Protein AF-K1SN34-F1 (afdb_monomer_lite)

Structure (mmCIF, N/CA/C/O backbone):
data_AF-K1SN34-F1
#
_entry.id   AF-K1SN34-F1
#
loop_
_atom_site.group_PDB
_atom_site.id
_atom_site.type_symbol
_atom_site.label_atom_id
_atom_site.label_alt_id
_atom_site.label_comp_id
_atom_site.label_asym_id
_atom_site.label_entity_id
_atom_site.label_seq_id
_atom_site.pdbx_PDB_ins_code
_atom_site.Cartn_x
_atom_site.Cartn_y
_atom_site.Cartn_z
_atom_site.occupancy
_atom_site.B_iso_or_equiv
_atom_site.auth_seq_id
_atom_site.auth_comp_id
_atom_site.auth_asym_id
_atom_site.auth_atom_id
_atom_site.pdbx_PDB_model_num
ATOM 1 N N . MET A 1 1 ? 35.134 -14.744 -65.467 1.00 59.50 1 MET A N 1
ATOM 2 C CA . MET A 1 1 ? 35.289 -13.288 -65.205 1.00 59.50 1 MET A CA 1
ATOM 3 C C . MET A 1 1 ? 34.268 -12.725 -64.201 1.00 59.50 1 MET A C 1
ATOM 5 O O . MET A 1 1 ? 34.621 -11.815 -63.460 1.00 59.50 1 MET A O 1
ATOM 9 N N . HIS A 1 2 ? 33.045 -13.270 -64.114 1.00 65.62 2 HIS A N 1
ATOM 10 C CA . HIS A 1 2 ? 31.975 -12.744 -63.246 1.00 65.62 2 HIS A CA 1
ATOM 11 C C . HIS A 1 2 ? 32.201 -12.947 -61.732 1.00 65.62 2 HIS A C 1
ATOM 13 O O . HIS A 1 2 ? 32.037 -12.000 -60.976 1.00 65.62 2 HIS A O 1
ATOM 19 N N . ILE A 1 3 ? 32.714 -14.102 -61.290 1.00 71.81 3 ILE A N 1
ATOM 20 C CA . ILE A 1 3 ? 32.946 -14.420 -59.860 1.00 71.81 3 ILE A CA 1
ATOM 21 C C . ILE A 1 3 ? 33.877 -13.434 -59.136 1.00 71.81 3 ILE A C 1
ATOM 23 O O . ILE A 1 3 ? 33.571 -12.981 -58.038 1.00 71.81 3 ILE A O 1
ATOM 27 N N . ARG A 1 4 ? 34.991 -13.024 -59.760 1.00 75.06 4 ARG A N 1
ATOM 28 C CA . ARG A 1 4 ? 35.919 -12.053 -59.149 1.00 75.06 4 ARG A CA 1
ATOM 29 C C . ARG A 1 4 ? 35.312 -10.649 -59.034 1.00 75.06 4 ARG A C 1
ATOM 31 O O . ARG A 1 4 ? 35.674 -9.912 -58.123 1.00 75.06 4 ARG A O 1
ATOM 38 N N . ARG A 1 5 ? 34.402 -10.273 -59.943 1.00 75.06 5 ARG A N 1
ATOM 39 C CA . ARG A 1 5 ? 33.663 -9.000 -59.870 1.00 75.06 5 ARG A CA 1
ATOM 40 C C . ARG A 1 5 ? 32.585 -9.053 -58.784 1.00 75.06 5 ARG A C 1
ATOM 42 O O . ARG A 1 5 ? 32.478 -8.101 -58.020 1.00 75.06 5 ARG A O 1
ATOM 49 N N . SER A 1 6 ? 31.880 -10.175 -58.647 1.00 79.31 6 SER A N 1
ATOM 50 C CA . SER A 1 6 ? 30.880 -10.386 -57.592 1.00 79.31 6 SER A CA 1
ATOM 51 C C . SER A 1 6 ? 31.489 -10.386 -56.186 1.00 79.31 6 SER A C 1
ATOM 53 O O . SER A 1 6 ? 30.933 -9.764 -55.289 1.00 79.31 6 SER A O 1
ATOM 55 N N . ILE A 1 7 ? 32.663 -11.000 -55.995 1.00 86.00 7 ILE A N 1
ATOM 56 C CA . ILE A 1 7 ? 33.378 -10.976 -54.705 1.00 86.00 7 ILE A CA 1
ATOM 57 C C . ILE A 1 7 ? 33.814 -9.550 -54.346 1.00 86.00 7 ILE A C 1
ATOM 59 O O . ILE A 1 7 ? 33.607 -9.110 -53.221 1.00 86.00 7 ILE A O 1
ATOM 63 N N . LYS A 1 8 ? 34.366 -8.793 -55.305 1.00 85.12 8 LYS A N 1
ATOM 64 C CA . LYS A 1 8 ? 34.734 -7.385 -55.079 1.00 85.12 8 LYS A CA 1
ATOM 65 C C . LYS A 1 8 ? 33.524 -6.526 -54.712 1.00 85.12 8 LYS A C 1
ATOM 67 O O . LYS A 1 8 ? 33.640 -5.702 -53.815 1.00 85.12 8 LYS A O 1
ATOM 72 N N . LEU A 1 9 ? 32.378 -6.743 -55.362 1.00 85.75 9 LEU A N 1
ATOM 73 C CA . LEU A 1 9 ? 31.129 -6.051 -55.040 1.00 85.75 9 LEU A CA 1
ATOM 74 C C . LEU A 1 9 ? 30.642 -6.394 -53.623 1.00 85.75 9 LEU A C 1
A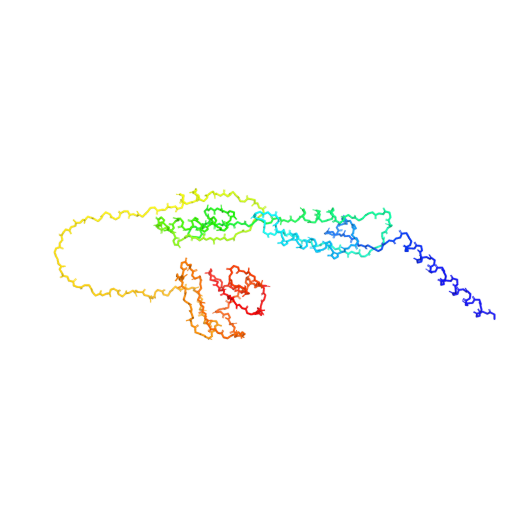TOM 76 O O . LEU A 1 9 ? 30.311 -5.491 -52.864 1.00 85.75 9 LEU A O 1
ATOM 80 N N . ALA A 1 10 ? 30.671 -7.673 -53.238 1.00 88.25 10 ALA A N 1
ATOM 81 C CA . ALA A 1 10 ? 30.294 -8.111 -51.894 1.00 88.25 10 ALA A CA 1
ATOM 82 C C . ALA A 1 10 ? 31.203 -7.513 -50.804 1.00 88.25 10 ALA A C 1
ATOM 84 O O . ALA A 1 10 ? 30.711 -7.054 -49.778 1.00 88.25 10 ALA A O 1
ATOM 85 N N . VAL A 1 11 ? 32.517 -7.448 -51.045 1.00 89.69 11 VAL A N 1
ATOM 86 C CA . VAL A 1 11 ? 33.476 -6.808 -50.126 1.00 89.69 11 VAL A CA 1
ATOM 87 C C . VAL A 1 11 ? 33.210 -5.305 -49.997 1.00 89.69 11 VAL A C 1
ATOM 89 O O . VAL A 1 11 ? 33.276 -4.770 -48.895 1.00 89.69 11 VAL A O 1
ATOM 92 N N . LEU A 1 12 ? 32.864 -4.623 -51.091 1.00 90.25 12 LEU A N 1
ATOM 93 C CA . LEU A 1 12 ? 32.541 -3.190 -51.084 1.00 90.25 12 LEU A CA 1
ATOM 94 C C . LEU A 1 12 ? 31.240 -2.895 -50.318 1.00 90.25 12 LEU A C 1
ATOM 96 O O . LEU A 1 12 ? 31.167 -1.923 -49.566 1.00 90.25 12 LEU A O 1
ATOM 100 N N . ILE A 1 13 ? 30.236 -3.766 -50.455 1.00 92.00 13 ILE A N 1
ATOM 101 C CA . ILE A 1 13 ? 28.989 -3.707 -49.676 1.00 92.00 13 ILE A CA 1
ATOM 102 C C . ILE A 1 13 ? 29.276 -3.953 -48.189 1.00 92.00 13 ILE A C 1
ATOM 104 O O . ILE A 1 13 ? 28.788 -3.226 -47.330 1.00 92.00 13 ILE A O 1
ATOM 108 N N . LEU A 1 14 ? 30.122 -4.930 -47.861 1.00 92.88 14 LEU A N 1
ATOM 109 C CA . LEU A 1 14 ? 30.467 -5.221 -46.471 1.00 92.88 14 LEU A CA 1
ATOM 110 C C . LEU A 1 14 ? 31.253 -4.071 -45.822 1.00 92.88 14 LEU A C 1
ATOM 112 O O . LEU A 1 14 ? 30.935 -3.659 -44.709 1.00 92.88 14 LEU A O 1
ATOM 116 N N . LEU A 1 15 ? 32.226 -3.497 -46.536 1.00 92.12 15 LEU A N 1
ATOM 117 C CA . LEU A 1 15 ? 32.996 -2.342 -46.069 1.00 92.12 15 LEU A CA 1
ATOM 118 C C . LEU A 1 15 ? 32.094 -1.122 -45.832 1.00 92.12 15 LEU A C 1
ATOM 120 O O . LEU A 1 15 ? 32.232 -0.439 -44.820 1.00 92.12 15 LEU A O 1
ATOM 124 N N . SER A 1 16 ? 31.148 -0.864 -46.738 1.00 90.81 16 SER A N 1
ATOM 125 C CA . SER A 1 16 ? 30.208 0.253 -46.593 1.00 90.81 16 SER A CA 1
ATOM 126 C C . SER A 1 16 ? 29.262 0.067 -45.405 1.00 90.81 16 SER A C 1
ATOM 128 O O . SER A 1 16 ? 29.080 1.014 -44.645 1.00 90.81 16 SER A O 1
ATOM 130 N N . VAL A 1 17 ? 28.746 -1.141 -45.154 1.00 93.75 17 VAL A N 1
ATOM 131 C CA . VAL A 1 17 ? 27.941 -1.433 -43.949 1.00 93.75 17 VAL A CA 1
ATOM 132 C C . VAL A 1 17 ? 28.744 -1.207 -42.665 1.00 93.75 17 VAL A C 1
ATOM 134 O O . VAL A 1 17 ? 28.225 -0.617 -41.719 1.00 93.75 17 VAL A O 1
ATOM 137 N N . VAL A 1 18 ? 30.018 -1.612 -42.631 1.00 94.12 18 VAL A N 1
ATOM 138 C CA . VAL A 1 18 ? 30.897 -1.389 -41.467 1.00 94.12 18 VAL A CA 1
ATOM 139 C C . VAL A 1 18 ? 31.147 0.100 -41.233 1.00 94.12 18 VAL A C 1
ATOM 141 O O . VAL A 1 18 ? 31.033 0.560 -40.099 1.00 94.12 18 VAL A O 1
ATOM 144 N N . ILE A 1 19 ? 31.437 0.871 -42.285 1.00 93.31 19 ILE A N 1
ATOM 145 C CA . ILE A 1 19 ? 31.661 2.322 -42.182 1.00 93.31 19 ILE A CA 1
ATOM 146 C C . ILE A 1 19 ? 30.392 3.034 -41.699 1.00 93.31 19 ILE A C 1
ATOM 148 O O . ILE A 1 19 ? 30.466 3.893 -40.820 1.00 93.31 19 ILE A O 1
ATOM 152 N N . ILE A 1 20 ? 29.223 2.653 -42.222 1.00 90.12 20 ILE A N 1
ATOM 153 C CA . ILE A 1 20 ? 27.928 3.191 -41.783 1.00 90.12 20 ILE A CA 1
ATOM 154 C C . ILE A 1 20 ? 27.677 2.835 -40.313 1.00 90.12 20 ILE A C 1
ATOM 156 O O . ILE A 1 20 ? 27.313 3.708 -39.530 1.00 90.12 20 ILE A O 1
ATOM 160 N N . GLY A 1 21 ? 27.936 1.589 -39.907 1.00 86.88 21 GLY A N 1
ATOM 161 C CA . GLY A 1 21 ? 27.832 1.160 -38.512 1.00 86.88 21 GLY A CA 1
ATOM 162 C C . GLY A 1 21 ? 28.753 1.954 -37.580 1.00 86.88 21 GLY A C 1
ATOM 163 O O . GLY A 1 21 ? 28.305 2.433 -36.539 1.00 86.88 21 GLY A O 1
ATOM 164 N N . MET A 1 22 ? 30.012 2.170 -37.975 1.00 88.88 22 MET A N 1
ATOM 165 C CA . MET A 1 22 ? 30.961 2.999 -37.222 1.00 88.88 22 MET A CA 1
ATOM 166 C C . MET A 1 22 ? 30.493 4.451 -37.116 1.00 88.88 22 MET A C 1
ATOM 168 O O . MET A 1 22 ? 30.552 5.019 -36.030 1.00 88.88 22 MET A O 1
ATOM 172 N N . MET A 1 23 ? 29.979 5.036 -38.200 1.00 89.19 23 MET A N 1
ATOM 173 C CA . MET A 1 23 ? 29.409 6.388 -38.184 1.00 89.19 23 MET A CA 1
ATOM 174 C C . MET A 1 23 ? 28.202 6.492 -37.243 1.00 89.19 23 MET A C 1
ATOM 176 O O . MET A 1 23 ? 28.094 7.457 -36.487 1.00 89.19 23 MET A O 1
ATOM 180 N N . ILE A 1 24 ? 27.321 5.488 -37.230 1.00 86.31 24 ILE A N 1
ATOM 181 C CA . ILE A 1 24 ? 26.167 5.456 -36.324 1.00 86.31 24 ILE A CA 1
ATOM 182 C C . ILE A 1 24 ? 26.630 5.392 -34.863 1.00 86.31 24 ILE A C 1
ATOM 184 O O . ILE A 1 24 ? 26.182 6.197 -34.056 1.00 86.31 24 ILE A O 1
ATOM 188 N N . VAL A 1 25 ? 27.568 4.508 -34.515 1.00 85.50 25 VAL A N 1
ATOM 189 C CA . VAL A 1 25 ? 28.111 4.405 -33.142 1.00 85.50 25 VAL A CA 1
ATOM 190 C C . VAL A 1 25 ? 28.933 5.643 -32.751 1.00 85.50 25 VAL A C 1
ATOM 192 O O . VAL A 1 25 ? 29.024 6.008 -31.572 1.00 85.50 25 VAL A O 1
ATOM 195 N N . TYR A 1 26 ? 29.535 6.321 -33.729 1.00 87.69 26 TYR A N 1
ATOM 196 C CA . TYR A 1 26 ? 30.278 7.555 -33.509 1.00 87.69 26 TYR A CA 1
ATOM 197 C C . TYR A 1 26 ? 29.348 8.703 -33.106 1.00 87.69 26 TYR A C 1
ATOM 199 O O . TYR A 1 26 ? 29.592 9.331 -32.074 1.00 87.69 26 TYR A O 1
ATOM 207 N N . PHE A 1 27 ? 28.259 8.928 -33.849 1.00 87.38 27 PHE A N 1
ATOM 208 C CA . PHE A 1 27 ? 27.352 10.064 -33.635 1.00 87.38 27 PHE A CA 1
ATOM 209 C C . PHE A 1 27 ? 26.193 9.793 -32.671 1.00 87.38 27 PHE A C 1
ATOM 211 O O . PHE A 1 27 ? 25.701 10.728 -32.035 1.00 87.38 27 PHE A O 1
ATOM 218 N N . PHE A 1 28 ? 25.759 8.541 -32.541 1.00 89.25 28 PHE A N 1
ATOM 219 C CA . PHE A 1 28 ? 24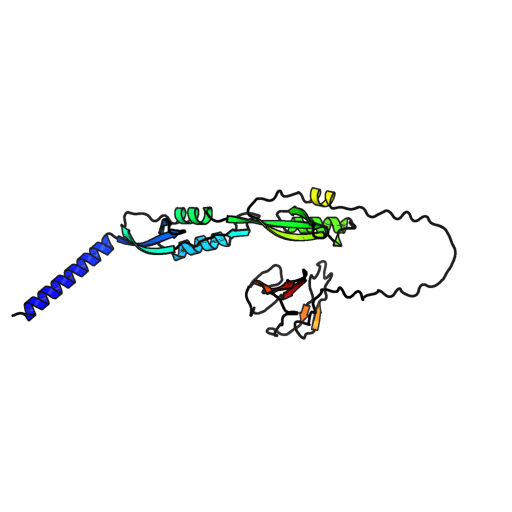.569 8.171 -31.784 1.00 89.25 28 PHE A CA 1
ATOM 220 C C . PHE A 1 28 ? 24.905 7.246 -30.615 1.00 89.25 28 PHE A C 1
ATOM 222 O O . PHE A 1 28 ? 25.846 6.453 -30.656 1.00 89.25 28 PHE A O 1
ATOM 229 N N . LYS A 1 29 ? 24.112 7.359 -29.553 1.00 86.31 29 LYS A N 1
ATOM 230 C CA . LYS A 1 29 ? 24.117 6.477 -28.386 1.00 86.31 29 LYS A CA 1
ATOM 231 C C . LYS A 1 29 ? 22.758 5.771 -28.279 1.00 86.31 29 LYS A C 1
ATOM 233 O O . LYS A 1 29 ? 21.733 6.411 -28.532 1.00 86.31 29 LYS A O 1
ATOM 238 N N . PRO A 1 30 ? 22.721 4.473 -27.931 1.00 88.38 30 PRO A N 1
ATOM 239 C CA . PRO A 1 30 ? 21.470 3.800 -27.610 1.00 88.38 30 PRO A CA 1
ATOM 240 C C . PRO A 1 30 ? 20.890 4.396 -26.323 1.00 88.38 30 PRO A C 1
ATOM 242 O O . PRO A 1 30 ? 21.588 4.518 -25.320 1.00 88.38 30 PRO A O 1
ATOM 245 N N . THR A 1 31 ? 19.622 4.787 -26.362 1.00 89.81 31 THR A N 1
ATOM 246 C CA . THR A 1 31 ? 18.896 5.382 -25.234 1.00 89.81 31 THR A CA 1
ATOM 247 C C . THR A 1 31 ? 17.438 4.923 -25.265 1.00 89.81 31 THR A C 1
ATOM 249 O O . THR A 1 31 ? 17.011 4.251 -26.205 1.00 89.81 31 THR A O 1
ATOM 252 N N . TYR A 1 32 ? 16.650 5.298 -24.262 1.00 89.75 32 TYR A N 1
ATOM 253 C CA . TYR A 1 32 ? 15.213 5.062 -24.239 1.00 89.75 32 TYR A CA 1
ATOM 254 C C . TYR A 1 32 ? 14.457 6.385 -24.299 1.00 89.75 32 TYR A C 1
ATOM 256 O O . TYR A 1 32 ? 14.687 7.267 -23.474 1.00 89.75 32 TYR A O 1
ATOM 264 N N . SER A 1 33 ? 13.533 6.521 -25.247 1.00 90.50 33 SER A N 1
ATOM 265 C CA . SER A 1 33 ? 12.506 7.559 -25.182 1.00 90.50 33 SER A CA 1
ATOM 266 C C . SER A 1 33 ? 11.444 7.140 -24.175 1.00 90.50 33 SER A C 1
ATOM 268 O O . SER A 1 33 ? 10.978 5.996 -24.219 1.00 90.50 33 SER A O 1
ATOM 270 N N . VAL A 1 34 ? 11.054 8.069 -23.313 1.00 88.50 34 VAL A N 1
ATOM 27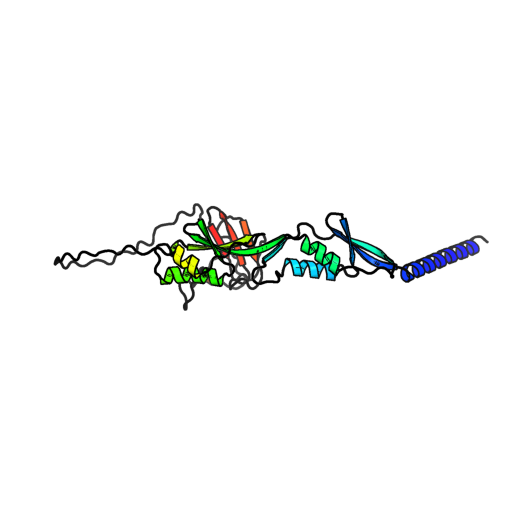1 C CA . VAL A 1 34 ? 10.029 7.878 -22.291 1.00 88.50 34 VAL A CA 1
ATOM 272 C C . VAL A 1 34 ? 8.760 8.599 -22.721 1.00 88.50 34 VAL A C 1
ATOM 274 O O . VAL A 1 34 ? 8.796 9.745 -23.181 1.00 88.50 34 VAL A O 1
ATOM 277 N N . SER A 1 35 ? 7.626 7.922 -22.601 1.00 84.69 35 SER A N 1
ATOM 278 C CA . SER A 1 35 ? 6.308 8.495 -22.864 1.00 84.69 35 SER A CA 1
ATOM 279 C C . SER A 1 35 ? 5.355 8.173 -21.724 1.00 84.69 35 SER A C 1
ATOM 281 O O . SER A 1 35 ? 5.450 7.109 -21.124 1.00 84.69 35 SER A O 1
ATOM 283 N N . LEU A 1 36 ? 4.436 9.080 -21.426 1.00 82.12 36 LEU A N 1
ATOM 284 C CA . LEU A 1 36 ? 3.426 8.923 -20.384 1.00 82.12 36 LEU A CA 1
ATOM 285 C C . LEU A 1 36 ? 2.072 9.263 -20.997 1.00 82.12 36 LEU A C 1
ATOM 287 O O . LEU A 1 36 ? 1.938 10.312 -21.620 1.00 82.12 36 LEU A O 1
ATOM 291 N N . ASN A 1 37 ? 1.090 8.365 -20.892 1.00 78.88 37 ASN A N 1
ATOM 292 C CA . ASN A 1 37 ? -0.226 8.524 -21.535 1.00 78.88 37 ASN A CA 1
ATOM 293 C C . ASN A 1 37 ? -0.158 8.778 -23.054 1.00 78.88 37 ASN A C 1
ATOM 295 O O . ASN A 1 37 ? -1.002 9.462 -23.625 1.00 78.88 37 ASN A O 1
ATOM 299 N N . GLY A 1 38 ? 0.874 8.249 -23.717 1.00 79.44 38 GLY A N 1
ATOM 300 C CA . GLY A 1 38 ? 1.127 8.485 -25.141 1.00 79.44 38 GLY A CA 1
ATOM 301 C C . GLY A 1 38 ? 1.802 9.824 -25.470 1.00 79.44 38 GLY A C 1
ATOM 302 O O . GLY A 1 38 ? 2.157 10.038 -26.628 1.00 79.44 38 GLY A O 1
ATOM 303 N N . GLU A 1 39 ? 2.046 10.700 -24.490 1.00 85.12 39 GLU A N 1
ATOM 304 C CA . GLU A 1 39 ? 2.809 11.940 -24.664 1.00 85.12 39 GLU A CA 1
ATOM 305 C C . GLU A 1 39 ? 4.304 11.682 -24.440 1.00 85.12 39 GLU A C 1
ATOM 307 O O . GLU A 1 39 ? 4.705 11.089 -23.438 1.00 85.12 39 GLU A O 1
ATOM 312 N N . PHE A 1 40 ? 5.154 12.135 -25.362 1.00 87.62 40 PHE A N 1
ATOM 313 C CA . PHE A 1 40 ? 6.604 12.070 -25.190 1.00 87.62 40 PHE A CA 1
ATOM 314 C C . PHE A 1 40 ? 7.065 13.063 -24.117 1.00 87.62 40 PHE A C 1
ATOM 316 O O . PHE A 1 40 ? 6.764 14.253 -24.202 1.00 87.62 40 PHE A O 1
ATOM 323 N N . ILE A 1 41 ? 7.829 12.583 -23.132 1.00 86.94 41 ILE A N 1
ATOM 324 C CA . ILE A 1 41 ? 8.268 13.403 -21.992 1.00 86.94 41 ILE A CA 1
ATOM 325 C C . ILE A 1 41 ? 9.787 13.537 -21.865 1.00 86.94 41 ILE A C 1
ATOM 327 O O . ILE A 1 41 ? 10.247 14.442 -21.175 1.00 86.94 41 ILE A O 1
ATOM 331 N N . GLY A 1 42 ? 10.576 12.694 -22.539 1.00 88.88 42 GLY A N 1
ATOM 332 C CA . GLY A 1 42 ? 12.030 12.846 -22.534 1.00 88.88 42 GLY A CA 1
ATOM 333 C C . GLY A 1 42 ? 12.811 11.590 -22.901 1.00 88.88 42 GLY A C 1
ATOM 334 O O . GLY A 1 42 ? 12.257 10.603 -23.391 1.00 88.88 42 GLY A O 1
ATOM 335 N N . TYR A 1 43 ? 14.118 11.630 -22.655 1.00 91.19 43 TYR A N 1
ATOM 336 C CA . TYR A 1 43 ? 15.032 10.511 -22.877 1.00 91.19 43 TYR A CA 1
ATOM 337 C C . TYR A 1 43 ? 15.728 10.112 -21.579 1.00 91.19 43 TYR A C 1
ATOM 339 O O . TYR A 1 43 ? 16.187 10.975 -20.838 1.00 91.19 43 TYR A O 1
ATOM 347 N N . THR A 1 44 ? 15.886 8.806 -21.364 1.00 88.88 44 THR A N 1
ATOM 348 C CA . THR A 1 44 ? 16.707 8.225 -20.291 1.00 88.88 44 THR A CA 1
ATOM 349 C C . THR A 1 44 ? 17.754 7.283 -20.877 1.00 88.88 44 THR A C 1
ATOM 351 O O . THR A 1 44 ? 17.513 6.595 -21.879 1.00 88.88 44 THR A O 1
ATOM 354 N N . GLN A 1 45 ? 18.935 7.239 -20.264 1.00 86.00 45 GLN A N 1
ATOM 355 C CA . GLN A 1 45 ? 19.953 6.236 -20.603 1.00 86.00 45 GLN A CA 1
ATOM 356 C C . GLN A 1 45 ? 19.670 4.907 -19.901 1.00 86.00 45 GLN A C 1
ATOM 358 O O . GLN A 1 45 ? 19.928 3.842 -20.462 1.00 86.00 45 GLN A O 1
ATOM 363 N N . ASN A 1 46 ? 19.104 4.967 -18.694 1.00 84.69 46 ASN A N 1
ATOM 364 C CA . ASN A 1 46 ? 18.940 3.821 -17.819 1.00 84.69 46 ASN A CA 1
ATOM 365 C C . ASN A 1 46 ? 17.480 3.660 -17.381 1.00 84.69 46 ASN A C 1
ATOM 367 O O . ASN A 1 46 ? 17.066 4.102 -16.310 1.00 84.69 46 ASN A O 1
ATOM 371 N N . LYS A 1 47 ? 16.710 2.933 -18.201 1.00 84.94 47 LYS A N 1
ATOM 372 C CA . LYS A 1 47 ? 15.323 2.549 -17.890 1.00 84.94 47 LYS A CA 1
ATOM 373 C C . LYS A 1 47 ? 15.186 1.934 -16.492 1.00 84.94 47 LYS A C 1
ATOM 375 O O . LYS A 1 47 ? 14.210 2.211 -15.806 1.00 84.94 47 LYS A O 1
ATOM 380 N N . SER A 1 48 ? 16.118 1.063 -16.095 1.00 84.06 48 SER A N 1
ATOM 381 C CA . SER A 1 48 ? 16.003 0.317 -14.837 1.00 84.06 48 SER A CA 1
ATOM 382 C C . SER A 1 48 ? 16.122 1.235 -13.628 1.00 84.06 48 SER A C 1
ATOM 384 O O . SER A 1 48 ? 15.383 1.075 -12.662 1.00 84.06 48 SER A O 1
ATOM 386 N N . GLU A 1 49 ? 17.046 2.189 -13.684 1.00 84.69 49 GLU A N 1
ATOM 387 C CA . GLU A 1 49 ? 17.275 3.148 -12.608 1.00 84.69 49 GLU A CA 1
ATOM 388 C C . GLU A 1 49 ? 16.121 4.143 -12.494 1.00 84.69 49 GLU A C 1
ATOM 390 O O . GLU A 1 49 ? 15.612 4.360 -11.397 1.00 84.69 49 GLU A O 1
ATOM 395 N N . LEU A 1 50 ? 15.637 4.671 -13.623 1.00 81.12 50 LEU A N 1
ATOM 396 C CA . LEU A 1 50 ? 14.485 5.569 -13.629 1.00 81.12 50 LEU A CA 1
ATOM 397 C C . LEU A 1 50 ? 13.215 4.867 -13.122 1.00 81.12 50 LEU A C 1
ATOM 399 O O . LEU A 1 50 ? 12.510 5.413 -12.277 1.00 81.12 50 LEU A O 1
ATOM 403 N N . GLN A 1 51 ? 12.948 3.634 -13.565 1.00 79.56 51 GLN A N 1
ATOM 404 C CA . GLN A 1 51 ? 11.816 2.850 -13.061 1.00 79.56 51 GLN A CA 1
ATOM 405 C C . GLN A 1 51 ? 11.954 2.553 -11.561 1.00 79.56 51 GLN A C 1
ATOM 407 O O . GLN A 1 51 ? 10.968 2.621 -10.834 1.00 79.56 51 GLN A O 1
ATOM 412 N N . ALA A 1 52 ? 13.161 2.232 -11.084 1.00 78.56 52 ALA A N 1
ATOM 413 C CA . ALA A 1 52 ? 13.403 1.987 -9.666 1.00 78.56 52 ALA A CA 1
ATOM 414 C C . ALA A 1 52 ? 13.157 3.245 -8.822 1.00 78.56 52 ALA A C 1
ATOM 416 O O . ALA A 1 52 ? 12.495 3.144 -7.794 1.00 78.56 52 ALA A O 1
ATOM 417 N N . LYS A 1 53 ? 13.611 4.422 -9.279 1.00 80.69 53 LYS A N 1
ATOM 418 C CA . LYS A 1 53 ? 13.325 5.710 -8.625 1.00 80.69 53 LYS A CA 1
ATOM 419 C C . LYS A 1 53 ? 11.821 5.983 -8.540 1.00 80.69 53 LYS A C 1
ATOM 421 O O . LYS A 1 53 ? 11.331 6.346 -7.478 1.00 80.69 53 LYS A O 1
ATOM 426 N N . ILE A 1 54 ? 11.079 5.759 -9.628 1.00 77.25 54 ILE A N 1
ATOM 427 C CA . ILE A 1 54 ? 9.615 5.933 -9.651 1.00 77.25 54 ILE A CA 1
ATOM 428 C C . ILE A 1 54 ? 8.935 4.960 -8.680 1.00 77.25 54 ILE A C 1
ATOM 430 O O . ILE A 1 54 ? 8.066 5.357 -7.912 1.00 77.25 54 ILE A O 1
ATOM 434 N N . ASN A 1 55 ? 9.352 3.694 -8.671 1.00 76.19 55 ASN A N 1
ATOM 435 C CA . ASN A 1 55 ? 8.805 2.699 -7.751 1.00 76.19 55 ASN A CA 1
ATOM 436 C C . ASN A 1 55 ? 9.096 3.049 -6.283 1.00 76.19 55 ASN A C 1
ATOM 438 O O . ASN A 1 55 ? 8.227 2.859 -5.436 1.00 76.19 55 ASN A O 1
ATOM 442 N N . ASP A 1 56 ? 10.293 3.562 -5.985 1.00 76.94 56 ASP A N 1
ATOM 443 C CA . ASP A 1 56 ? 10.652 4.011 -4.636 1.00 76.94 56 ASP A CA 1
ATOM 444 C C . ASP A 1 56 ? 9.769 5.186 -4.204 1.00 76.94 56 ASP A C 1
ATOM 446 O O . ASP A 1 56 ? 9.266 5.170 -3.090 1.00 76.94 56 ASP A O 1
ATOM 450 N N . ALA A 1 57 ? 9.480 6.136 -5.098 1.00 70.56 57 ALA A N 1
ATOM 451 C CA . ALA A 1 57 ? 8.579 7.261 -4.827 1.00 70.56 57 ALA A CA 1
ATOM 452 C C . ALA A 1 57 ? 7.122 6.837 -4.576 1.00 70.56 57 ALA A C 1
ATOM 454 O O . ALA A 1 57 ? 6.437 7.411 -3.734 1.00 70.56 57 ALA A O 1
ATOM 455 N N . ILE A 1 58 ? 6.643 5.806 -5.279 1.00 66.31 58 ILE A N 1
ATOM 456 C CA . ILE A 1 58 ? 5.314 5.224 -5.038 1.00 66.31 58 ILE A CA 1
ATOM 457 C C . ILE A 1 58 ? 5.244 4.603 -3.632 1.00 66.31 58 ILE A C 1
ATOM 459 O O . ILE A 1 58 ? 4.205 4.683 -2.978 1.00 66.31 58 ILE A O 1
ATOM 463 N N . GLN A 1 59 ? 6.336 3.981 -3.172 1.00 62.16 59 GLN A N 1
ATOM 464 C CA . GLN A 1 59 ? 6.382 3.217 -1.918 1.00 62.16 59 GLN A CA 1
ATOM 465 C C . GLN A 1 59 ? 6.811 4.034 -0.694 1.00 62.16 59 GLN A C 1
ATOM 467 O O . GLN A 1 59 ? 6.387 3.724 0.420 1.00 62.16 59 GLN A O 1
ATOM 472 N N . LYS A 1 60 ? 7.660 5.047 -0.870 1.00 60.47 60 LYS A N 1
ATOM 473 C CA . LYS A 1 60 ? 8.150 5.924 0.193 1.00 60.47 60 LYS A CA 1
ATOM 474 C C . LYS A 1 60 ? 7.453 7.269 0.100 1.00 60.47 60 LYS A C 1
ATOM 476 O O . LYS A 1 60 ? 7.867 8.161 -0.633 1.00 60.47 60 LYS A O 1
ATOM 481 N N . GLY A 1 61 ? 6.419 7.426 0.911 1.00 54.03 61 GLY A N 1
ATOM 482 C CA . GLY A 1 61 ? 5.957 8.745 1.296 1.00 54.03 61 GLY A CA 1
ATOM 483 C C . GLY A 1 61 ? 7.034 9.461 2.113 1.00 54.03 61 GLY A C 1
ATOM 484 O O . GLY A 1 61 ? 7.300 9.061 3.244 1.00 54.03 61 GLY A O 1
ATOM 485 N N . ASP A 1 62 ? 7.679 10.486 1.559 1.00 47.75 62 ASP A N 1
ATOM 486 C CA . ASP A 1 62 ? 8.658 11.291 2.299 1.00 47.75 62 ASP A CA 1
ATOM 487 C C . ASP A 1 62 ? 7.945 12.388 3.104 1.00 47.75 62 ASP A C 1
ATOM 489 O O . ASP A 1 62 ? 7.615 13.453 2.588 1.00 47.75 62 ASP A O 1
ATOM 493 N N . GLY A 1 63 ? 7.628 12.094 4.367 1.00 52.81 63 GLY A N 1
ATOM 494 C CA . GLY A 1 63 ? 7.001 13.024 5.308 1.00 52.81 63 GLY A CA 1
ATOM 495 C C . GLY A 1 63 ? 6.115 12.316 6.334 1.00 52.81 63 GLY A C 1
ATOM 496 O O . GLY A 1 63 ? 5.659 11.196 6.115 1.00 52.81 63 GLY A O 1
ATOM 497 N N . ALA A 1 64 ? 5.857 12.974 7.469 1.00 53.28 64 ALA A N 1
ATOM 498 C CA . ALA A 1 64 ? 5.267 12.360 8.666 1.00 53.28 64 ALA A CA 1
ATOM 499 C C . ALA A 1 64 ? 3.923 11.625 8.448 1.00 53.28 64 ALA A C 1
ATOM 501 O O . ALA A 1 64 ? 3.602 10.749 9.249 1.00 53.28 64 ALA A O 1
ATOM 502 N N . ASN A 1 65 ? 3.176 11.928 7.372 1.00 55.41 65 ASN A N 1
ATOM 503 C CA . ASN A 1 65 ? 1.843 11.369 7.090 1.00 55.41 65 ASN A CA 1
ATOM 504 C C . ASN A 1 65 ? 1.614 10.933 5.624 1.00 55.41 65 ASN A C 1
ATOM 506 O O . ASN A 1 65 ? 0.469 10.697 5.230 1.00 55.41 65 ASN A O 1
ATOM 510 N N . LEU A 1 66 ? 2.658 10.837 4.794 1.00 59.09 66 LEU A N 1
ATOM 511 C CA . LEU A 1 66 ? 2.521 10.403 3.397 1.00 59.09 66 LEU A CA 1
ATOM 512 C C . LEU A 1 66 ? 2.392 8.875 3.312 1.00 59.09 66 LEU A C 1
ATOM 514 O O . LEU A 1 66 ? 3.239 8.147 3.824 1.00 59.09 66 LEU A O 1
ATOM 518 N N . ALA A 1 67 ? 1.320 8.388 2.685 1.00 55.75 67 ALA A N 1
ATOM 519 C CA . ALA A 1 67 ? 1.012 6.963 2.597 1.00 55.75 67 ALA A CA 1
ATOM 520 C C . ALA A 1 67 ? 1.624 6.304 1.359 1.00 55.75 67 ALA A C 1
ATOM 522 O O . ALA A 1 67 ? 2.362 5.331 1.475 1.00 55.75 67 ALA A O 1
ATOM 523 N N . PHE A 1 68 ? 1.273 6.822 0.184 1.00 59.28 68 PHE A N 1
ATOM 524 C CA . PHE A 1 68 ? 1.738 6.371 -1.124 1.00 59.28 68 PHE A CA 1
ATOM 525 C C . PHE A 1 68 ? 1.311 7.393 -2.184 1.00 59.28 68 PHE A C 1
ATOM 527 O O . PHE A 1 68 ? 0.378 8.176 -1.974 1.00 59.28 68 PHE A O 1
ATOM 534 N N . ILE A 1 69 ? 1.980 7.373 -3.332 1.00 62.88 69 ILE A N 1
ATOM 535 C CA . ILE A 1 69 ? 1.586 8.156 -4.506 1.00 62.88 69 ILE A CA 1
ATOM 536 C C . ILE A 1 69 ? 0.934 7.197 -5.493 1.00 62.88 69 ILE A C 1
ATOM 538 O O . ILE A 1 69 ? 1.571 6.254 -5.966 1.00 62.88 69 ILE A O 1
ATOM 542 N N . GLN A 1 70 ? -0.342 7.415 -5.802 1.00 63.38 70 GLN A N 1
ATOM 543 C CA . GLN A 1 70 ? -1.012 6.665 -6.855 1.00 63.38 70 GLN A CA 1
ATOM 544 C C . GLN A 1 70 ? -0.683 7.301 -8.202 1.00 63.38 70 GLN A C 1
ATOM 546 O O . GLN A 1 70 ? -1.005 8.461 -8.445 1.00 63.38 70 GLN A O 1
ATOM 551 N N . ILE A 1 71 ? -0.063 6.528 -9.087 1.00 66.62 71 ILE A N 1
ATOM 552 C CA . ILE A 1 71 ? 0.201 6.936 -10.465 1.00 66.62 71 ILE A CA 1
ATOM 553 C C . ILE A 1 71 ? -0.731 6.128 -11.363 1.00 66.62 71 ILE A C 1
ATOM 555 O O . ILE A 1 71 ? -0.623 4.904 -11.425 1.00 66.62 71 ILE A O 1
ATOM 559 N N . ASP A 1 72 ? -1.647 6.807 -12.052 1.00 62.72 72 ASP A N 1
ATOM 560 C CA . ASP A 1 72 ? -2.694 6.148 -12.845 1.00 62.72 72 ASP A CA 1
ATOM 561 C C . ASP A 1 72 ? -2.151 5.460 -14.103 1.00 62.72 72 ASP A C 1
ATOM 563 O O . ASP A 1 72 ? -2.803 4.589 -14.681 1.00 62.72 72 ASP A O 1
ATOM 567 N N . SER A 1 73 ? -0.959 5.839 -14.565 1.00 68.62 73 SER A N 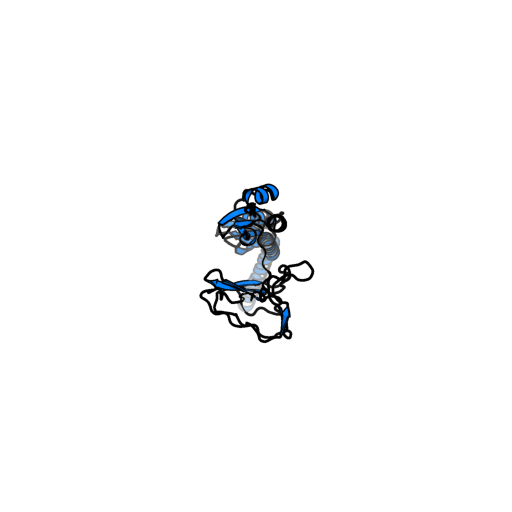1
ATOM 568 C CA . SER A 1 73 ? -0.338 5.249 -15.749 1.00 68.62 73 SER A CA 1
ATOM 569 C C . SER A 1 73 ? 1.178 5.237 -15.643 1.00 68.62 73 SER A C 1
ATOM 571 O O . SER A 1 73 ? 1.812 6.249 -15.365 1.00 68.62 73 SER A O 1
ATOM 573 N N . MET A 1 74 ? 1.766 4.064 -15.865 1.00 77.62 74 MET A N 1
ATOM 574 C CA . MET A 1 74 ? 3.215 3.887 -15.855 1.00 77.62 74 MET A CA 1
ATOM 575 C C . MET A 1 74 ? 3.841 4.418 -17.153 1.00 77.62 74 MET A C 1
ATOM 577 O O . MET A 1 74 ? 3.218 4.334 -18.214 1.00 77.62 74 MET A O 1
ATOM 581 N N . PRO A 1 75 ? 5.083 4.928 -17.102 1.00 82.69 75 PRO A N 1
ATOM 582 C CA . PRO A 1 75 ? 5.789 5.365 -18.296 1.00 82.69 75 PRO A CA 1
ATOM 583 C C . PRO A 1 75 ? 6.098 4.196 -19.241 1.00 82.69 75 PRO A C 1
ATOM 585 O O . PRO A 1 75 ? 6.526 3.114 -18.832 1.00 82.69 75 PRO A O 1
ATOM 588 N N . GLU A 1 76 ? 5.951 4.443 -20.537 1.00 84.69 76 GLU A N 1
ATOM 589 C CA . GLU A 1 76 ? 6.397 3.552 -21.598 1.00 84.69 76 GLU A CA 1
ATOM 590 C C . GLU A 1 76 ? 7.815 3.902 -22.045 1.00 84.69 76 GLU A C 1
ATOM 592 O O . GLU A 1 76 ? 8.168 5.068 -22.224 1.00 84.69 76 GLU A O 1
ATOM 597 N N . TYR A 1 77 ? 8.618 2.867 -22.294 1.00 88.81 77 TYR A N 1
ATOM 598 C CA . TYR A 1 77 ? 10.003 3.001 -22.735 1.00 88.81 77 TYR A CA 1
ATOM 599 C C . TYR A 1 77 ? 10.178 2.377 -24.115 1.00 88.81 77 TYR A C 1
ATOM 601 O O . TYR A 1 77 ? 9.928 1.182 -24.291 1.00 88.81 77 TYR A O 1
ATOM 609 N N . LYS A 1 78 ? 10.683 3.153 -25.076 1.00 88.44 78 LYS A N 1
ATOM 610 C CA . LYS A 1 78 ? 11.050 2.662 -26.414 1.00 88.44 78 LYS A CA 1
ATOM 611 C C . LYS A 1 78 ? 12.532 2.886 -26.673 1.00 88.44 78 LYS A C 1
ATOM 613 O O . LYS A 1 78 ? 13.041 3.979 -26.455 1.00 88.44 78 LYS A O 1
ATOM 618 N N . LEU A 1 79 ? 13.220 1.840 -27.125 1.00 89.31 79 LEU A N 1
ATOM 619 C CA . LEU A 1 79 ? 14.632 1.914 -27.494 1.00 89.31 79 LEU A CA 1
ATOM 620 C C . LEU A 1 79 ? 14.795 2.790 -28.744 1.00 89.31 79 LEU A C 1
ATOM 622 O O . LEU A 1 79 ? 14.131 2.555 -29.754 1.00 89.31 79 LEU A O 1
ATOM 626 N N . CYS A 1 80 ? 15.691 3.771 -28.689 1.00 87.62 80 CYS A N 1
ATOM 627 C CA . CYS A 1 80 ? 15.997 4.660 -29.803 1.00 87.62 80 CYS A CA 1
ATOM 628 C C . CYS A 1 80 ? 17.481 5.062 -29.827 1.00 87.62 80 CYS A C 1
ATOM 630 O O . CYS A 1 80 ? 18.235 4.839 -28.879 1.00 87.62 80 CYS A O 1
ATOM 632 N N . LEU A 1 81 ? 17.915 5.629 -30.953 1.00 88.50 81 LEU A N 1
ATOM 633 C CA . LEU A 1 81 ? 19.257 6.180 -31.116 1.00 88.50 81 LEU A CA 1
ATOM 634 C C . LEU A 1 81 ? 19.188 7.694 -30.955 1.00 88.50 81 LEU A C 1
ATOM 636 O O . LEU A 1 81 ? 18.542 8.377 -31.749 1.00 88.50 81 LEU A O 1
ATOM 640 N N . LEU A 1 82 ? 19.872 8.215 -29.942 1.00 89.19 82 LEU A N 1
ATOM 641 C CA . LEU A 1 82 ? 19.935 9.644 -29.668 1.00 89.19 82 LEU A CA 1
ATOM 642 C C . LEU A 1 82 ? 21.311 10.175 -30.045 1.00 89.19 82 LEU A C 1
ATOM 644 O O . LEU A 1 82 ? 22.321 9.513 -29.806 1.00 89.19 82 LEU A O 1
ATOM 648 N N . LYS A 1 83 ? 21.371 11.365 -30.644 1.00 87.44 83 LYS A N 1
ATOM 649 C CA . LYS A 1 83 ? 22.660 12.003 -30.922 1.00 87.44 83 LYS A CA 1
ATOM 650 C C . LYS A 1 83 ? 23.399 12.271 -29.605 1.00 87.44 83 LYS A C 1
ATOM 652 O O . LYS A 1 83 ? 22.783 12.576 -28.583 1.00 87.44 83 LYS A O 1
ATOM 657 N N . LYS A 1 84 ? 24.723 12.105 -29.599 1.00 85.44 84 LYS A N 1
ATOM 658 C CA . LYS A 1 84 ? 25.523 12.191 -28.362 1.00 85.44 84 LYS A CA 1
ATOM 659 C C . LYS A 1 84 ? 25.503 13.569 -27.696 1.00 85.44 84 LYS A C 1
ATOM 661 O O . LYS A 1 84 ? 25.659 13.622 -26.479 1.00 85.44 84 LYS A O 1
ATOM 666 N N . ASP A 1 85 ? 25.294 14.627 -28.471 1.00 84.62 85 ASP A N 1
ATOM 667 C CA . ASP A 1 85 ? 25.171 16.022 -28.032 1.00 84.62 85 ASP A CA 1
ATOM 668 C C . ASP A 1 85 ? 23.869 16.317 -27.269 1.00 84.62 85 ASP A C 1
ATOM 670 O O . ASP A 1 85 ? 23.801 17.306 -26.544 1.00 84.62 85 ASP A O 1
ATOM 674 N N . VAL A 1 86 ? 22.856 15.451 -27.370 1.00 84.19 86 VAL A N 1
ATOM 675 C CA . VAL A 1 86 ? 21.596 15.607 -26.635 1.00 84.19 86 VAL A CA 1
ATOM 676 C C . VAL A 1 86 ? 21.706 14.970 -25.247 1.00 84.19 86 VAL A C 1
ATOM 678 O O . VAL A 1 86 ? 22.089 13.801 -25.094 1.00 84.19 86 VAL A O 1
ATOM 681 N N . GLN A 1 87 ? 21.365 15.746 -24.219 1.00 83.00 87 GLN A N 1
ATOM 682 C CA . GLN A 1 87 ? 21.333 15.287 -22.832 1.00 83.00 87 GLN A CA 1
ATOM 683 C C . GLN A 1 87 ? 20.032 14.542 -22.518 1.00 83.00 87 GLN A C 1
ATOM 685 O O . GLN A 1 87 ? 18.988 14.794 -23.115 1.00 83.00 87 GLN A O 1
ATOM 690 N N . THR A 1 88 ? 20.126 13.585 -21.599 1.00 86.44 88 THR A N 1
ATOM 691 C CA . THR A 1 88 ? 18.971 12.880 -21.036 1.00 86.44 88 THR A CA 1
ATOM 692 C C . THR A 1 88 ? 18.446 13.645 -19.829 1.00 86.44 88 THR A C 1
ATOM 694 O O . THR A 1 88 ? 19.217 14.326 -19.156 1.00 86.44 88 THR A O 1
ATOM 697 N N . ASN A 1 89 ? 17.144 13.559 -19.579 1.00 87.75 89 ASN A N 1
ATOM 698 C CA . ASN A 1 89 ? 16.436 14.394 -18.610 1.00 87.75 89 ASN A CA 1
ATOM 699 C C . ASN A 1 89 ? 15.660 13.551 -17.589 1.00 87.75 89 ASN A C 1
ATOM 701 O O . ASN A 1 89 ? 14.476 13.756 -17.340 1.00 87.75 89 ASN A O 1
ATOM 705 N N . ASP A 1 90 ? 16.359 12.591 -16.990 1.00 84.56 90 ASP A N 1
ATOM 706 C CA . ASP A 1 90 ? 15.822 11.617 -16.040 1.00 84.56 90 ASP A CA 1
ATOM 707 C C . ASP A 1 90 ? 15.103 12.270 -14.843 1.00 84.56 90 ASP A C 1
ATOM 709 O O . ASP A 1 90 ? 14.017 11.821 -14.475 1.00 84.56 90 ASP A O 1
ATOM 713 N N . ASP A 1 91 ? 15.653 13.348 -14.273 1.00 83.94 91 ASP A N 1
ATOM 714 C CA . ASP A 1 91 ? 15.054 14.029 -13.115 1.00 83.94 91 ASP A CA 1
ATOM 715 C C . ASP A 1 91 ? 13.789 14.823 -13.491 1.00 83.94 91 ASP A C 1
ATOM 717 O O . ASP A 1 91 ? 12.810 14.828 -12.746 1.00 83.94 91 ASP A O 1
ATOM 721 N N . GLU A 1 92 ? 13.757 15.453 -14.670 1.00 85.69 92 GLU A N 1
ATOM 722 C CA . GLU A 1 92 ? 12.558 16.139 -15.178 1.00 85.69 92 GLU A CA 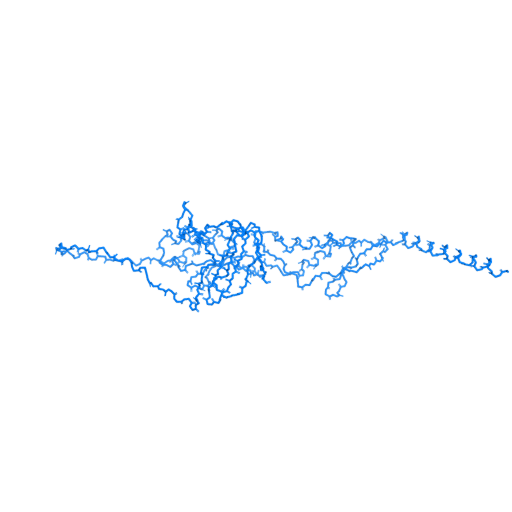1
ATOM 723 C C . GLU A 1 92 ? 11.431 15.144 -15.461 1.00 85.69 92 GLU A C 1
ATOM 725 O O . GLU A 1 92 ? 10.277 15.380 -15.099 1.00 85.69 92 GLU A O 1
ATOM 730 N N . ILE A 1 93 ? 11.780 14.009 -16.076 1.00 84.19 93 ILE A N 1
ATOM 731 C CA . ILE A 1 93 ? 10.856 12.905 -16.335 1.00 84.19 93 ILE A CA 1
ATOM 732 C C . ILE A 1 93 ? 10.287 12.386 -15.013 1.00 84.19 93 ILE A C 1
ATOM 734 O O . ILE A 1 93 ? 9.071 12.249 -14.884 1.00 84.19 93 ILE A O 1
ATOM 738 N N . TYR A 1 94 ? 11.149 12.137 -14.026 1.00 82.75 94 TYR A N 1
ATOM 739 C CA . TYR A 1 94 ? 10.743 11.702 -12.692 1.00 82.75 94 TYR A CA 1
ATOM 740 C C . TYR A 1 94 ? 9.773 12.699 -12.046 1.00 82.75 94 TYR A C 1
ATOM 742 O O . TYR A 1 94 ? 8.680 12.308 -11.641 1.00 82.75 94 TYR A O 1
ATOM 750 N N . ASN A 1 95 ? 10.118 13.988 -12.025 1.00 82.00 95 ASN A N 1
ATOM 751 C CA . ASN A 1 95 ? 9.280 15.026 -11.425 1.00 82.00 95 ASN A CA 1
ATOM 752 C C . ASN A 1 95 ? 7.927 15.167 -12.136 1.00 82.00 95 ASN A C 1
ATOM 754 O O . ASN A 1 95 ? 6.909 15.348 -11.472 1.00 82.00 95 ASN A O 1
ATOM 758 N N . LYS A 1 96 ? 7.882 15.046 -13.471 1.00 82.38 96 LYS A N 1
ATOM 759 C CA . LYS A 1 96 ? 6.626 15.092 -14.241 1.00 82.38 96 LYS A CA 1
ATOM 760 C C . LYS A 1 96 ? 5.740 13.877 -13.948 1.00 82.38 96 LYS A C 1
ATOM 762 O O . LYS A 1 96 ? 4.532 14.036 -13.822 1.00 82.38 96 LYS A O 1
ATOM 767 N N . ILE A 1 97 ? 6.328 12.687 -13.808 1.00 79.94 97 ILE A N 1
ATOM 768 C CA . ILE A 1 97 ? 5.600 11.448 -13.490 1.00 79.94 97 ILE A CA 1
ATOM 769 C C . ILE A 1 97 ? 5.058 11.484 -12.057 1.00 79.94 97 ILE A C 1
ATOM 771 O O . ILE A 1 97 ? 3.872 11.255 -11.842 1.00 79.94 97 ILE A O 1
ATOM 775 N N . VAL A 1 98 ? 5.909 11.802 -11.081 1.00 74.75 98 VAL A N 1
ATOM 776 C CA . VAL A 1 98 ? 5.520 11.852 -9.665 1.00 74.75 98 VAL A CA 1
ATOM 777 C C . VAL A 1 98 ? 4.560 13.009 -9.398 1.00 74.75 98 VAL A C 1
ATOM 779 O O . VAL A 1 98 ? 3.594 12.835 -8.665 1.00 74.75 98 VAL A O 1
ATOM 782 N N . GLY A 1 99 ? 4.766 14.163 -10.038 1.00 73.06 99 GLY A N 1
ATOM 783 C CA . GLY A 1 99 ? 3.891 15.329 -9.906 1.00 73.06 99 GLY A CA 1
ATOM 784 C C . GLY A 1 99 ? 2.502 15.158 -10.530 1.00 73.06 99 GLY A C 1
ATOM 785 O O . GLY A 1 99 ? 1.578 15.855 -10.126 1.00 73.06 99 GLY A O 1
ATOM 786 N N . GLN A 1 100 ? 2.330 14.240 -11.488 1.00 71.25 100 GLN A N 1
ATOM 787 C CA . GLN A 1 100 ? 1.004 13.828 -11.973 1.00 71.25 100 GLN A CA 1
ATOM 788 C C . GLN A 1 100 ? 0.337 12.788 -11.066 1.00 71.25 100 GLN A C 1
ATOM 790 O O . GLN A 1 100 ? -0.855 12.523 -11.212 1.00 71.25 100 GLN A O 1
ATOM 795 N N . GLY A 1 101 ? 1.095 12.181 -10.152 1.00 69.12 101 GLY A N 1
ATOM 796 C CA . GLY A 1 101 ? 0.571 11.227 -9.194 1.00 69.12 101 GLY A CA 1
ATOM 797 C C . GLY A 1 101 ? -0.350 11.893 -8.176 1.00 69.12 101 GLY A C 1
ATOM 798 O O . GLY A 1 101 ? -0.141 13.028 -7.750 1.00 69.12 101 GLY A O 1
ATOM 799 N N . THR A 1 102 ? -1.373 11.159 -7.753 1.00 64.31 102 THR A N 1
ATOM 800 C CA . THR A 1 102 ? -2.234 11.576 -6.652 1.00 64.31 102 THR A CA 1
ATOM 801 C C . THR A 1 102 ? -1.603 11.139 -5.338 1.00 64.31 102 THR A C 1
ATOM 803 O O . THR A 1 102 ? -1.459 9.947 -5.057 1.00 64.31 102 THR A O 1
ATOM 806 N N . THR A 1 103 ? -1.221 12.114 -4.526 1.00 66.69 103 THR A N 1
ATOM 807 C CA . THR A 1 103 ? -0.641 11.889 -3.205 1.00 66.69 103 THR A CA 1
ATOM 808 C C . THR A 1 103 ? -1.723 11.509 -2.201 1.00 66.69 103 THR A C 1
ATOM 810 O O . THR A 1 103 ? -2.658 12.277 -1.982 1.00 66.69 103 THR A O 1
ATOM 813 N N . TYR A 1 104 ? -1.585 10.351 -1.555 1.00 63.56 104 TYR A N 1
ATOM 814 C CA . TYR A 1 104 ? -2.470 9.932 -0.472 1.00 63.56 104 TYR A CA 1
ATOM 815 C C . TYR A 1 104 ? -1.802 10.152 0.883 1.00 63.56 104 TYR A C 1
ATOM 817 O O . TYR A 1 104 ? -0.688 9.689 1.137 1.00 63.56 104 TYR A O 1
ATOM 825 N N . TYR A 1 105 ? -2.516 10.824 1.777 1.00 69.38 105 TYR A N 1
ATOM 826 C CA . TYR A 1 105 ? -2.152 10.992 3.177 1.00 69.38 105 TYR A CA 1
ATOM 827 C C . TYR A 1 105 ? -2.851 9.933 4.018 1.00 69.38 105 TYR A C 1
ATOM 829 O O . TYR A 1 105 ? -4.042 9.677 3.829 1.00 69.38 105 TYR A O 1
ATOM 837 N N . ARG A 1 106 ? -2.125 9.341 4.967 1.00 74.75 106 ARG A N 1
ATOM 838 C CA . ARG A 1 106 ? -2.696 8.435 5.970 1.00 74.75 106 ARG A CA 1
ATOM 839 C C . ARG A 1 106 ? -3.055 9.228 7.219 1.00 74.75 106 ARG A C 1
ATOM 841 O O . ARG A 1 106 ? -2.232 9.987 7.722 1.00 74.75 106 ARG A O 1
ATOM 848 N N . TYR A 1 107 ? -4.250 9.000 7.743 1.00 74.25 107 TYR A N 1
ATOM 849 C CA . TYR A 1 107 ? -4.703 9.540 9.022 1.00 74.25 107 TYR A CA 1
ATOM 850 C C . TYR A 1 107 ? -5.663 8.564 9.701 1.00 74.25 107 TYR A C 1
ATOM 852 O O . TYR A 1 107 ? -6.107 7.584 9.104 1.00 74.25 107 TYR A O 1
ATOM 860 N N . TYR A 1 108 ? -5.984 8.825 10.962 1.00 77.94 108 TYR A N 1
ATOM 861 C CA . TYR A 1 108 ? -6.824 7.960 11.779 1.00 77.94 108 TYR A CA 1
ATOM 862 C C . TYR A 1 108 ? -8.085 8.713 12.181 1.00 77.94 108 TYR A C 1
ATOM 864 O O . TYR A 1 108 ? -8.019 9.781 12.787 1.00 77.94 108 TYR A O 1
ATOM 872 N N . ALA A 1 109 ? -9.239 8.164 11.826 1.00 77.06 109 ALA A N 1
ATOM 873 C CA . ALA A 1 109 ? -10.530 8.649 12.277 1.00 77.06 109 ALA A CA 1
ATOM 874 C C . ALA A 1 109 ? -10.875 8.018 13.630 1.00 77.06 109 ALA A C 1
ATOM 876 O O . ALA A 1 109 ? -10.708 6.812 13.823 1.00 77.06 109 ALA A O 1
ATOM 877 N N . ILE A 1 110 ? -11.383 8.835 14.547 1.00 79.31 110 ILE A N 1
ATOM 878 C CA . ILE A 1 110 ? -11.981 8.411 15.809 1.00 79.31 110 ILE A CA 1
ATOM 879 C C . ILE A 1 110 ? -13.488 8.347 15.600 1.00 79.31 110 ILE A C 1
ATOM 881 O O . ILE A 1 110 ? -14.123 9.360 15.289 1.00 79.31 110 ILE A O 1
ATOM 885 N N . LEU A 1 111 ? -14.049 7.154 15.754 1.00 76.19 111 LEU A N 1
ATOM 886 C CA . LEU A 1 111 ? -15.467 6.894 15.571 1.00 76.19 111 LEU A CA 1
ATOM 887 C C . LEU A 1 111 ? -16.131 6.696 16.925 1.00 76.19 111 LEU A C 1
ATOM 889 O O . LEU A 1 111 ? -15.574 6.026 17.788 1.00 76.19 111 LEU A O 1
ATOM 893 N N . GLU A 1 112 ? -17.341 7.218 17.084 1.00 77.81 112 GLU A N 1
ATOM 894 C CA . GLU A 1 112 ? -18.232 6.909 18.203 1.00 77.81 112 GLU A CA 1
ATOM 895 C C . GLU A 1 112 ? -19.473 6.205 17.649 1.00 77.81 112 GLU A C 1
ATOM 897 O O . GLU A 1 112 ? -20.149 6.755 16.784 1.00 77.81 112 GLU A O 1
ATOM 902 N N . ASP A 1 113 ? -19.763 4.981 18.110 1.00 77.31 113 ASP A N 1
ATOM 903 C CA . ASP A 1 113 ? -20.897 4.171 17.617 1.00 77.31 113 ASP A CA 1
ATOM 904 C C . ASP A 1 113 ? -20.895 3.974 16.077 1.00 77.31 113 ASP A C 1
ATOM 906 O O . ASP A 1 113 ? -21.931 3.744 15.456 1.00 77.31 113 ASP A O 1
ATOM 910 N N . GLY A 1 114 ? -19.714 4.027 15.449 1.00 68.69 114 GLY A N 1
ATOM 911 C CA . GLY A 1 114 ? -19.547 3.874 13.999 1.00 68.69 114 GLY A CA 1
ATOM 912 C C . GLY A 1 114 ? -19.679 5.169 13.189 1.00 68.69 114 GLY A C 1
ATOM 913 O O . GLY A 1 114 ? -19.538 5.120 11.969 1.00 68.69 114 GLY A O 1
ATOM 914 N N . GLU A 1 115 ? -19.886 6.319 13.834 1.00 73.81 115 GLU A N 1
ATOM 915 C CA . GLU A 1 115 ? -19.838 7.634 13.184 1.00 73.81 115 GLU A CA 1
ATOM 916 C C . GLU A 1 115 ? -18.471 8.299 13.368 1.00 73.81 115 GLU A C 1
ATOM 918 O O . GLU A 1 115 ? -17.998 8.438 14.494 1.00 73.81 115 GLU A O 1
ATOM 923 N N . GLU A 1 116 ? -17.855 8.763 12.277 1.00 81.00 116 GLU A N 1
ATOM 924 C CA . GLU A 1 116 ? -16.600 9.528 12.302 1.00 81.00 116 GLU A CA 1
ATOM 925 C C . GLU A 1 116 ? -16.812 10.883 12.993 1.00 81.00 116 GLU A C 1
ATOM 927 O O . GLU A 1 116 ? -17.632 11.691 12.555 1.00 81.00 116 GLU A O 1
ATOM 932 N N . LYS A 1 117 ? -16.080 11.133 14.085 1.00 81.50 117 LYS A N 1
ATOM 933 C CA . LYS A 1 117 ? -16.170 12.388 14.848 1.00 81.50 117 LYS A CA 1
ATOM 934 C C . LYS A 1 117 ? -14.935 13.264 14.670 1.00 81.50 117 LYS A C 1
ATOM 936 O O . LYS A 1 117 ? -15.074 14.457 14.423 1.00 81.50 117 LYS A O 1
ATOM 941 N N . TYR A 1 118 ? -13.744 12.677 14.785 1.00 78.81 118 TYR A N 1
ATOM 942 C CA . TYR A 1 118 ? -12.477 13.414 14.776 1.00 78.81 118 TYR A CA 1
ATOM 943 C C . TYR A 1 118 ? -11.414 12.703 13.950 1.00 78.81 118 TYR A C 1
ATOM 945 O O . TYR A 1 118 ? -11.502 11.497 13.727 1.00 78.81 118 TYR A O 1
ATOM 953 N N . TYR A 1 119 ? -10.391 13.448 13.534 1.00 79.94 119 TYR A N 1
ATOM 954 C CA . TYR A 1 119 ? -9.267 12.930 12.761 1.00 79.94 119 TYR A CA 1
ATOM 955 C C . TYR A 1 119 ? -7.949 13.337 13.403 1.00 79.94 119 TYR A C 1
ATOM 957 O O . TYR A 1 119 ? -7.758 14.500 13.765 1.00 79.94 119 TYR A O 1
ATOM 965 N N . VAL A 1 120 ? -7.025 12.387 13.482 1.00 78.00 120 VAL A N 1
ATOM 966 C CA . VAL A 1 120 ? -5.662 12.599 13.969 1.00 78.00 120 VAL A CA 1
ATOM 967 C C . VAL A 1 120 ? -4.652 12.069 12.966 1.00 78.00 120 VAL A C 1
ATOM 969 O O . VAL A 1 120 ? -4.924 11.140 12.205 1.00 78.00 120 VAL A O 1
ATOM 972 N N . SER A 1 121 ? -3.477 12.686 12.947 1.00 72.75 121 SER A N 1
ATOM 973 C CA . SER A 1 121 ? -2.437 12.365 11.971 1.00 72.75 121 SER A CA 1
ATOM 974 C C . SER A 1 121 ? -1.680 11.083 12.328 1.00 72.75 121 SER A C 1
ATOM 976 O O . SER A 1 121 ? -1.428 10.244 11.462 1.00 72.75 121 SER A O 1
ATOM 978 N N . LYS A 1 122 ? -1.381 10.875 13.616 1.00 76.69 122 LYS A N 1
ATOM 979 C CA . LYS A 1 122 ? -0.617 9.722 14.099 1.00 76.69 122 LYS A CA 1
ATOM 980 C C . LYS A 1 122 ? -1.502 8.692 14.780 1.00 76.69 122 LYS A C 1
ATOM 982 O O . LYS A 1 122 ? -2.499 9.005 15.423 1.00 76.69 122 LYS A O 1
ATOM 987 N N . PHE A 1 123 ? -1.064 7.442 14.688 1.00 75.06 123 PHE A N 1
ATOM 988 C CA . PHE A 1 123 ? -1.716 6.341 15.385 1.00 75.06 123 PHE A CA 1
ATOM 989 C C . PHE A 1 123 ? -1.591 6.480 16.906 1.00 75.06 123 PHE A C 1
ATOM 991 O O . PHE A 1 123 ? -2.537 6.191 17.627 1.00 75.06 123 PHE A O 1
ATOM 998 N N . GLU A 1 124 ? -0.437 6.959 17.380 1.00 76.31 124 GLU A N 1
ATOM 999 C CA . GLU A 1 124 ? -0.166 7.185 18.805 1.00 76.31 124 GLU A CA 1
ATOM 1000 C C . GLU A 1 124 ? -1.176 8.163 19.416 1.00 76.31 124 GLU A C 1
ATOM 1002 O O . GLU A 1 124 ? -1.745 7.876 20.466 1.00 76.31 124 GLU A O 1
ATOM 1007 N N . ASP A 1 125 ? -1.474 9.254 18.707 1.00 76.31 125 ASP A N 1
ATOM 1008 C CA . ASP A 1 125 ? -2.469 10.246 19.118 1.00 76.31 125 ASP A CA 1
ATOM 1009 C C . ASP A 1 125 ? -3.872 9.619 19.201 1.00 76.31 125 ASP A C 1
ATOM 1011 O O . ASP A 1 125 ? -4.622 9.864 20.145 1.00 76.31 125 ASP A O 1
ATOM 1015 N N . ALA A 1 126 ? -4.222 8.752 18.242 1.00 75.44 126 ALA A N 1
ATOM 1016 C CA . ALA A 1 126 ? -5.502 8.045 18.237 1.00 75.44 126 ALA A CA 1
ATOM 1017 C C . ALA A 1 126 ? -5.636 7.086 19.428 1.00 75.44 126 ALA A C 1
ATOM 1019 O O . ALA A 1 126 ? -6.690 7.017 20.067 1.00 75.44 126 ALA A O 1
ATOM 1020 N N . GLU A 1 127 ? -4.570 6.343 19.735 1.00 78.06 127 GLU A N 1
ATOM 1021 C CA . GLU A 1 127 ? -4.535 5.449 20.891 1.00 78.06 127 GLU A CA 1
ATOM 1022 C C . GLU A 1 127 ? -4.596 6.227 22.207 1.00 78.06 127 GLU A C 1
ATOM 1024 O O . GLU A 1 127 ? -5.297 5.792 23.126 1.00 78.06 127 GLU A O 1
ATOM 1029 N N . ASP A 1 128 ? -3.927 7.379 22.294 1.00 78.94 128 ASP A N 1
ATOM 1030 C CA . ASP A 1 128 ? -3.944 8.206 23.497 1.00 78.94 128 ASP A CA 1
ATOM 1031 C C . ASP A 1 128 ? -5.341 8.773 23.778 1.00 78.94 128 ASP A C 1
ATOM 1033 O O . ASP A 1 128 ? -5.806 8.695 24.913 1.00 78.94 128 ASP A O 1
ATOM 1037 N N . ILE A 1 129 ? -6.089 9.206 22.753 1.00 75.44 129 ILE A N 1
ATOM 1038 C CA . ILE A 1 129 ? -7.496 9.627 22.911 1.00 75.44 129 ILE A CA 1
ATOM 1039 C C . ILE A 1 129 ? -8.338 8.504 23.528 1.00 75.44 129 ILE A C 1
ATOM 1041 O O . ILE A 1 129 ? -9.052 8.711 24.513 1.00 75.44 129 ILE A O 1
ATOM 1045 N N . VAL A 1 130 ? -8.251 7.291 22.971 1.00 78.25 130 VAL A N 1
ATOM 1046 C CA . VAL A 1 130 ? -9.016 6.136 23.469 1.00 78.25 130 VAL A CA 1
ATOM 1047 C C . VAL A 1 130 ? -8.594 5.775 24.891 1.00 78.25 130 VAL A C 1
ATOM 1049 O O . VAL A 1 130 ? -9.441 5.442 25.724 1.00 78.25 130 VAL A O 1
ATOM 1052 N N . LYS A 1 131 ? -7.295 5.845 25.186 1.00 81.00 131 LYS A N 1
ATOM 1053 C CA . LYS A 1 131 ? -6.753 5.566 26.514 1.00 81.00 131 LYS A CA 1
ATOM 1054 C C . LYS A 1 131 ? -7.239 6.590 27.537 1.00 81.00 131 LYS A C 1
ATOM 1056 O O . LYS A 1 131 ? -7.779 6.187 28.561 1.00 81.00 131 LYS A O 1
ATOM 1061 N N . GLN A 1 132 ? -7.147 7.885 27.244 1.00 78.69 132 GLN A N 1
ATOM 1062 C CA . GLN A 1 132 ? -7.624 8.942 28.137 1.00 78.69 132 GLN A CA 1
ATOM 1063 C C . GLN A 1 132 ? -9.134 8.835 28.404 1.00 78.69 132 GLN A C 1
ATOM 1065 O O . GLN A 1 132 ? -9.576 9.043 29.534 1.00 78.69 132 GLN A O 1
ATOM 1070 N N . LEU A 1 133 ? -9.940 8.467 27.402 1.00 77.56 133 LEU A N 1
ATOM 1071 C CA . LEU A 1 133 ? -11.379 8.238 27.587 1.00 77.56 133 LEU A CA 1
ATOM 1072 C C . LEU A 1 133 ? -11.675 7.017 28.469 1.00 77.56 133 LEU A C 1
ATOM 1074 O O . LEU A 1 133 ? -12.641 7.041 29.236 1.00 77.56 133 LEU A O 1
ATOM 1078 N N . LYS A 1 134 ? -10.847 5.969 28.395 1.00 76.94 134 LYS A N 1
ATOM 1079 C CA . LYS A 1 134 ? -10.931 4.802 29.288 1.00 76.94 134 LYS A CA 1
ATOM 1080 C C . LYS A 1 134 ? -10.493 5.134 30.710 1.00 76.94 134 LYS A C 1
ATOM 1082 O O . LYS A 1 134 ? -11.193 4.760 31.646 1.00 76.94 134 LYS A O 1
ATOM 1087 N N . ASP A 1 135 ? -9.401 5.877 30.870 1.00 79.81 135 ASP A N 1
ATOM 1088 C CA . ASP A 1 135 ? -8.873 6.291 32.175 1.00 79.81 135 ASP A CA 1
ATOM 1089 C C . ASP A 1 135 ? -9.847 7.234 32.904 1.00 79.81 135 ASP A C 1
ATOM 1091 O O . ASP A 1 135 ? -9.998 7.157 34.122 1.00 79.81 135 ASP A O 1
ATOM 1095 N N . LYS A 1 136 ? -10.580 8.077 32.162 1.00 75.31 136 LYS A N 1
ATOM 1096 C CA . LYS A 1 136 ? -11.677 8.907 32.694 1.00 75.31 136 LYS A CA 1
ATOM 1097 C C . LYS A 1 136 ? -12.983 8.135 32.930 1.00 75.31 136 LYS A C 1
ATOM 1099 O O . LYS A 1 136 ? -13.990 8.738 33.290 1.00 75.31 136 LYS A O 1
ATOM 1104 N N . GLU A 1 137 ? -12.987 6.820 32.712 1.00 74.31 137 GLU A N 1
ATOM 1105 C CA . GLU A 1 137 ? -14.158 5.944 32.802 1.00 74.31 137 GLU A CA 1
ATOM 1106 C C . GLU A 1 137 ? -15.372 6.451 31.999 1.00 74.31 137 GLU A C 1
ATOM 1108 O O . GLU A 1 137 ? -16.520 6.355 32.445 1.00 74.31 137 GLU A O 1
ATOM 1113 N N . SER A 1 138 ? -15.138 7.009 30.808 1.00 74.38 138 SER A N 1
ATOM 1114 C CA . SER A 1 138 ? -16.215 7.534 29.968 1.00 74.38 138 SER A CA 1
ATOM 1115 C C . SER A 1 138 ? -17.204 6.429 29.594 1.00 74.38 138 SER A C 1
ATOM 1117 O O . SER A 1 138 ? -16.815 5.316 29.224 1.00 74.38 138 SER A O 1
ATOM 1119 N N . THR A 1 139 ? -18.500 6.732 29.649 1.00 72.31 139 THR A N 1
ATOM 1120 C CA . THR A 1 139 ? -19.580 5.752 29.395 1.00 72.31 139 THR A CA 1
ATOM 1121 C C . THR A 1 139 ? -19.610 5.216 27.962 1.00 72.31 139 THR A C 1
ATOM 1123 O O . THR A 1 139 ? -20.128 4.130 27.715 1.00 72.31 139 THR A O 1
ATOM 1126 N N . ASN A 1 140 ? -19.044 5.961 27.019 1.00 71.75 140 ASN A N 1
ATOM 1127 C CA . ASN A 1 140 ? -18.930 5.609 25.607 1.00 71.75 140 ASN A CA 1
ATOM 1128 C C . ASN A 1 140 ? -17.565 5.011 25.232 1.00 71.75 140 ASN A C 1
ATOM 1130 O O . ASN A 1 140 ? -17.346 4.740 24.059 1.00 71.75 140 ASN A O 1
ATOM 1134 N N . SER A 1 141 ? -16.652 4.789 26.183 1.00 67.06 141 SER A N 1
ATOM 1135 C CA . SER A 1 141 ? -15.279 4.341 25.888 1.00 67.06 141 SER A CA 1
ATOM 1136 C C . SER A 1 141 ? -15.204 3.012 25.120 1.00 67.06 141 SER A C 1
ATOM 1138 O O . SER A 1 141 ? -14.337 2.852 24.263 1.00 67.06 141 SER A O 1
ATOM 1140 N N . ASP A 1 142 ? -16.144 2.093 25.353 1.00 70.75 142 ASP A N 1
ATOM 1141 C CA . ASP A 1 142 ? -16.251 0.816 24.625 1.00 70.75 142 ASP A CA 1
ATOM 1142 C C . ASP A 1 142 ? -16.804 0.964 23.198 1.00 70.75 142 ASP A C 1
ATOM 1144 O O . ASP A 1 142 ? -16.711 0.042 22.387 1.00 70.75 142 ASP A O 1
ATOM 1148 N N . LYS A 1 143 ? -17.385 2.125 22.891 1.00 74.25 143 LYS A N 1
ATOM 1149 C CA . LYS A 1 143 ? -17.988 2.470 21.598 1.00 74.25 143 LYS A CA 1
ATOM 1150 C C . LYS A 1 143 ? -17.067 3.317 20.728 1.00 74.25 143 LYS A C 1
ATOM 1152 O O . LYS A 1 143 ? -17.423 3.609 19.586 1.00 74.25 143 LYS A O 1
ATOM 1157 N N . ILE A 1 144 ? -15.913 3.719 21.266 1.00 74.25 144 ILE A N 1
ATOM 1158 C CA . ILE A 1 144 ? -14.903 4.451 20.515 1.00 74.25 144 ILE A CA 1
ATOM 1159 C C . ILE A 1 144 ? -14.033 3.465 19.739 1.00 74.25 144 ILE A C 1
ATOM 1161 O O . ILE A 1 144 ? -13.403 2.579 20.323 1.00 74.25 144 ILE A O 1
ATOM 1165 N N . THR A 1 145 ? -13.971 3.634 18.423 1.00 74.88 145 THR A N 1
ATOM 1166 C CA . THR A 1 145 ? -13.112 2.842 17.535 1.00 74.88 145 THR A CA 1
ATOM 1167 C C . THR A 1 145 ? -12.200 3.743 16.710 1.00 74.88 145 THR A C 1
ATOM 1169 O O . THR A 1 145 ? -12.475 4.923 16.509 1.00 74.88 145 THR A O 1
ATOM 1172 N N . ILE A 1 146 ? -11.070 3.189 16.271 1.00 76.62 146 ILE A N 1
ATOM 1173 C CA . ILE A 1 146 ? -10.089 3.883 15.433 1.00 76.62 146 ILE A CA 1
ATOM 1174 C C . ILE A 1 146 ? -10.147 3.250 14.044 1.00 76.62 146 ILE A C 1
ATOM 1176 O O . ILE A 1 146 ? -10.052 2.026 13.928 1.00 76.62 146 ILE A O 1
ATOM 1180 N N . LEU A 1 147 ? -10.276 4.070 13.005 1.00 74.56 147 LEU A N 1
ATOM 1181 C CA . LEU A 1 147 ? -10.245 3.637 11.609 1.00 74.56 147 LEU A CA 1
ATOM 1182 C C . LEU A 1 147 ? -9.103 4.338 10.877 1.00 74.56 147 LEU A C 1
ATOM 1184 O O . LEU A 1 147 ? -9.053 5.563 10.825 1.00 74.56 147 LEU A O 1
ATOM 1188 N N . GLU A 1 148 ? -8.198 3.563 10.289 1.00 74.06 148 GLU A N 1
ATOM 1189 C CA . GLU A 1 148 ? -7.174 4.096 9.388 1.00 74.06 148 GLU A CA 1
ATOM 1190 C C . GLU A 1 148 ? -7.817 4.489 8.049 1.00 74.06 148 GLU A C 1
ATOM 1192 O O . GLU A 1 148 ? -8.556 3.701 7.452 1.00 74.06 148 GLU A O 1
ATOM 1197 N N . LYS A 1 149 ? -7.552 5.712 7.582 1.00 73.50 149 LYS A N 1
ATOM 1198 C CA . LYS A 1 149 ? -8.081 6.266 6.333 1.00 73.50 149 LYS A CA 1
ATOM 1199 C C . LYS A 1 149 ? -6.968 6.862 5.479 1.00 73.50 149 LYS A C 1
ATOM 1201 O O . LYS A 1 149 ? -5.947 7.330 5.982 1.00 73.50 149 LYS A O 1
ATOM 1206 N N . TYR A 1 150 ? -7.224 6.864 4.175 1.00 71.88 150 TYR A N 1
ATOM 1207 C CA . TYR A 1 150 ? -6.367 7.452 3.156 1.00 71.88 150 TYR A CA 1
ATOM 1208 C C . TYR A 1 150 ? -7.168 8.496 2.383 1.00 71.88 150 TYR A C 1
ATOM 1210 O O . TYR A 1 150 ? -8.277 8.199 1.937 1.00 71.88 150 TYR A O 1
ATOM 1218 N N . ASN A 1 151 ? -6.636 9.706 2.225 1.00 69.25 151 ASN A N 1
ATOM 1219 C CA . ASN A 1 151 ? -7.288 10.746 1.426 1.00 69.25 151 ASN A CA 1
ATOM 1220 C C . ASN A 1 151 ? -6.264 11.631 0.715 1.00 69.25 151 ASN A C 1
ATOM 1222 O O . ASN A 1 151 ? -5.106 11.707 1.116 1.00 69.25 151 ASN A O 1
ATOM 1226 N N . THR A 1 152 ? -6.712 12.300 -0.338 1.00 61.91 152 THR A N 1
ATOM 1227 C CA . THR A 1 152 ? -5.908 13.160 -1.213 1.00 61.91 152 THR A CA 1
ATOM 1228 C C . THR A 1 152 ? -5.863 14.612 -0.733 1.00 61.91 152 THR A C 1
ATOM 1230 O O . THR A 1 152 ? -5.155 15.438 -1.299 1.00 61.91 152 THR A O 1
ATOM 1233 N N . SER A 1 153 ? -6.637 14.940 0.303 1.00 59.25 153 SER A N 1
ATOM 1234 C CA . SER A 1 153 ? -6.706 16.261 0.931 1.00 59.25 153 SER A CA 1
ATOM 1235 C C . SER A 1 153 ? -6.222 16.165 2.375 1.00 59.25 153 SER A C 1
ATOM 1237 O O . SER A 1 153 ? -6.598 15.223 3.077 1.00 59.25 153 SER A O 1
ATOM 1239 N N . GLU A 1 154 ? -5.415 17.130 2.827 1.00 55.19 154 GLU A N 1
ATOM 1240 C CA . GLU A 1 154 ? -5.039 17.235 4.240 1.00 55.19 154 GLU A CA 1
ATOM 1241 C C . GLU A 1 154 ? -6.313 17.374 5.084 1.00 55.19 154 GLU A C 1
ATOM 1243 O O . GLU A 1 154 ? -7.056 18.351 4.976 1.00 55.19 154 GLU A O 1
ATOM 1248 N N . ALA A 1 155 ? -6.609 16.352 5.886 1.00 57.62 155 ALA A N 1
ATOM 1249 C CA . ALA A 1 155 ? -7.715 16.409 6.825 1.00 57.62 155 ALA A CA 1
ATOM 1250 C C . ALA A 1 155 ? -7.414 17.475 7.888 1.00 57.62 155 ALA A C 1
ATOM 1252 O O . ALA A 1 155 ? -6.276 17.607 8.338 1.00 57.62 155 ALA A O 1
ATOM 1253 N N . THR A 1 156 ? -8.431 18.219 8.329 1.00 58.41 156 THR A N 1
ATOM 1254 C CA . THR A 1 156 ? -8.291 19.122 9.476 1.00 58.41 156 THR A CA 1
ATOM 1255 C C . THR A 1 156 ? -8.069 18.286 10.732 1.00 58.41 156 THR A C 1
ATOM 1257 O O . THR A 1 156 ? -9.016 17.738 11.305 1.00 58.41 156 THR A O 1
ATOM 1260 N N . PHE A 1 157 ? -6.807 18.143 11.124 1.00 69.19 157 PHE A N 1
ATOM 1261 C CA . PHE A 1 157 ? -6.432 17.401 12.317 1.00 69.19 157 PHE A CA 1
ATOM 1262 C C . PHE A 1 157 ? -6.900 18.150 13.556 1.00 69.19 157 PHE A C 1
ATOM 1264 O O . PHE A 1 157 ? -6.754 19.366 13.659 1.00 69.19 157 PHE A O 1
ATOM 1271 N N . THR A 1 158 ? -7.502 17.415 14.482 1.00 71.31 158 THR A N 1
ATOM 1272 C CA . THR A 1 158 ? -7.944 17.962 15.763 1.00 71.31 158 THR A CA 1
ATOM 1273 C C . THR A 1 158 ? -6.984 17.499 16.846 1.00 71.31 158 THR A C 1
ATOM 1275 O O . THR A 1 158 ? -6.609 16.327 16.872 1.00 71.31 158 THR A O 1
ATOM 1278 N N . ASP A 1 159 ? -6.594 18.402 17.743 1.00 74.38 159 ASP A N 1
ATOM 1279 C CA . ASP A 1 159 ? -5.710 18.056 18.854 1.00 74.38 159 ASP A CA 1
ATOM 1280 C C . ASP A 1 159 ? -6.337 17.002 19.774 1.00 74.38 159 ASP A C 1
ATOM 1282 O O . ASP A 1 159 ? -7.555 16.973 19.999 1.00 74.38 159 ASP A O 1
ATOM 1286 N N . VAL A 1 160 ? -5.476 16.156 20.341 1.00 67.31 160 VAL A N 1
ATOM 1287 C CA . VAL A 1 160 ? -5.837 15.052 21.245 1.00 67.31 160 VAL A CA 1
ATOM 1288 C C . VAL A 1 160 ? -6.714 15.540 22.399 1.00 67.31 160 VAL A C 1
ATOM 1290 O O . VAL A 1 160 ? -7.750 14.947 22.697 1.00 67.31 160 VAL A O 1
ATOM 1293 N N . GLU A 1 161 ? -6.348 16.662 23.012 1.00 70.62 161 GLU A N 1
ATOM 1294 C CA . GLU A 1 161 ? -7.041 17.236 24.171 1.00 70.62 161 GLU A CA 1
ATOM 1295 C C . GLU A 1 161 ? -8.464 17.689 23.823 1.00 70.62 161 GLU A C 1
ATOM 1297 O O . GLU A 1 161 ? -9.411 17.404 24.561 1.00 70.62 161 GLU A O 1
ATOM 1302 N N . THR A 1 162 ? -8.631 18.320 22.659 1.00 69.25 162 THR A N 1
ATOM 1303 C CA . THR A 1 162 ? -9.929 18.764 22.135 1.00 69.25 162 THR A CA 1
ATOM 1304 C C . THR A 1 162 ? -10.825 17.573 21.785 1.00 69.25 162 THR A C 1
ATOM 1306 O O . THR A 1 162 ? -12.026 17.592 22.082 1.00 69.25 162 THR A O 1
ATOM 1309 N N . CYS A 1 163 ? -10.249 16.505 21.222 1.00 65.12 163 CYS A N 1
ATOM 1310 C CA . CYS A 1 163 ? -10.967 15.259 20.943 1.00 65.12 163 CYS A CA 1
ATOM 1311 C C . CYS A 1 163 ? -11.472 14.604 22.234 1.00 65.12 163 CYS A C 1
ATOM 1313 O O . CYS A 1 163 ? -12.650 14.266 22.341 1.00 65.12 163 CYS A O 1
ATOM 1315 N N . VAL A 1 164 ? -10.604 14.462 23.241 1.00 64.69 164 VAL A N 1
ATOM 1316 C CA . VAL A 1 164 ? -10.953 13.844 24.531 1.00 64.69 164 VAL A CA 1
ATOM 1317 C C . VAL A 1 164 ? -12.000 14.670 25.273 1.00 64.69 164 VAL A C 1
ATOM 1319 O O . VAL A 1 164 ? -12.942 14.100 25.820 1.00 64.69 164 VAL A O 1
ATOM 1322 N N . ALA A 1 165 ? -11.867 15.998 25.293 1.00 66.62 165 ALA A N 1
ATOM 1323 C CA . ALA A 1 165 ? -12.832 16.880 25.947 1.00 66.62 165 ALA A CA 1
ATOM 1324 C C . ALA A 1 165 ? -14.230 16.779 25.321 1.00 66.62 165 ALA A C 1
ATOM 1326 O O . ALA A 1 165 ? -15.222 16.763 26.045 1.00 66.62 165 ALA A O 1
ATOM 1327 N N . SER A 1 166 ? -14.305 16.667 23.994 1.00 70.44 166 SER A N 1
ATOM 1328 C CA . SER A 1 166 ? -15.579 16.625 23.270 1.00 70.44 166 SER A CA 1
ATOM 1329 C C . SER A 1 166 ? -16.242 15.244 23.280 1.00 70.44 166 SER A C 1
ATOM 1331 O O . SER A 1 166 ? -17.466 15.146 23.292 1.00 70.44 166 SER A O 1
ATOM 1333 N N . LEU A 1 167 ? -15.446 14.170 23.278 1.00 68.81 167 LEU A N 1
ATOM 1334 C CA . LEU A 1 167 ? -15.941 12.789 23.308 1.00 68.81 167 LEU A CA 1
ATOM 1335 C C . LEU A 1 167 ? -16.292 12.303 24.718 1.00 68.81 167 LEU A C 1
ATOM 1337 O O . LEU A 1 167 ? -16.970 11.287 24.859 1.00 68.81 167 LEU A O 1
ATOM 1341 N N . TYR A 1 168 ? -15.823 12.972 25.769 1.00 63.84 168 TYR A N 1
ATOM 1342 C CA . TYR A 1 168 ? -16.056 12.532 27.139 1.00 63.84 168 TYR A CA 1
ATOM 1343 C C . TYR A 1 168 ? -17.528 12.685 27.558 1.00 63.84 168 TYR A C 1
ATOM 1345 O O . TYR A 1 168 ? -18.131 13.748 27.420 1.00 63.84 168 TYR A O 1
ATOM 1353 N N . LYS A 1 169 ? -18.101 11.620 28.134 1.00 72.12 169 LYS A N 1
ATOM 1354 C CA . LYS A 1 169 ? -19.457 11.599 28.702 1.00 72.12 169 LYS A CA 1
ATOM 1355 C C . LYS A 1 169 ? -19.402 11.189 30.171 1.00 72.12 169 LYS A C 1
ATOM 1357 O O . LYS A 1 169 ? -19.106 10.031 30.482 1.00 72.12 169 LYS A O 1
ATOM 1362 N N . GLU A 1 170 ? -19.732 12.133 31.059 1.00 61.91 170 GLU A N 1
ATOM 1363 C CA . GLU A 1 170 ? -19.803 11.903 32.507 1.00 61.91 170 GLU A CA 1
ATOM 1364 C C . GLU A 1 170 ? -20.742 10.737 32.857 1.00 61.91 170 GLU A C 1
ATOM 1366 O O . GLU A 1 170 ? -21.844 10.606 32.317 1.00 61.91 170 GLU A O 1
ATOM 1371 N N . LYS A 1 171 ? -20.326 9.894 33.811 1.00 49.94 171 LYS A N 1
ATOM 1372 C CA . LYS A 1 171 ? -21.198 8.870 34.399 1.00 49.94 171 LYS A CA 1
ATOM 1373 C C . LYS A 1 171 ? -22.344 9.536 35.179 1.00 49.94 171 LYS A C 1
ATOM 1375 O O . LYS A 1 171 ? -22.079 10.435 35.982 1.00 49.94 171 LYS A O 1
ATOM 1380 N N . PRO A 1 172 ? -23.602 9.067 35.052 1.00 48.28 172 PRO A N 1
ATOM 1381 C CA . PRO A 1 172 ? -24.683 9.540 35.908 1.00 48.28 172 PRO A CA 1
ATOM 1382 C C . PRO A 1 172 ? -24.355 9.211 37.370 1.00 48.28 172 PRO A C 1
ATOM 1384 O O . PRO A 1 172 ? -24.198 8.047 37.743 1.00 48.28 172 PRO A O 1
ATOM 1387 N N . LYS A 1 173 ? -24.233 10.246 38.210 1.00 43.50 173 LYS A N 1
ATOM 1388 C CA . LYS A 1 173 ? -24.052 10.092 39.658 1.00 43.50 173 LYS A CA 1
ATOM 1389 C C . LYS A 1 173 ? -25.285 9.395 40.228 1.00 43.50 173 LYS A C 1
ATOM 1391 O O . LYS A 1 173 ? -26.340 10.008 40.374 1.00 43.50 173 LYS A O 1
ATOM 1396 N N . VAL A 1 174 ? -25.153 8.114 40.566 1.00 42.62 174 VAL A N 1
ATOM 1397 C CA . VAL A 1 174 ? -26.178 7.388 41.319 1.00 42.62 174 VAL A CA 1
ATOM 1398 C C . VAL A 1 174 ? -26.232 8.001 42.717 1.00 42.62 174 VAL A C 1
ATOM 1400 O O . VAL A 1 174 ? -25.396 7.718 43.574 1.00 42.62 174 VAL A O 1
ATOM 1403 N N . VAL A 1 175 ? -27.210 8.877 42.951 1.00 41.72 175 VAL A N 1
ATOM 1404 C CA . VAL A 1 175 ? -27.537 9.373 44.290 1.00 41.72 175 VAL A CA 1
ATOM 1405 C C . VAL A 1 175 ? -28.163 8.209 45.055 1.00 41.72 175 VAL A C 1
ATOM 1407 O O . VAL A 1 175 ? -29.372 7.989 45.014 1.00 41.72 175 VAL A O 1
ATOM 1410 N N . VAL A 1 176 ? -27.333 7.412 45.730 1.00 38.84 176 VAL A N 1
ATOM 1411 C CA . VAL A 1 176 ? -27.816 6.346 46.612 1.00 38.84 176 VAL A CA 1
ATOM 1412 C C . VAL A 1 176 ? -28.424 7.002 47.850 1.00 38.84 176 VAL A C 1
ATOM 1414 O O . VAL A 1 176 ? -27.731 7.321 48.818 1.00 38.84 176 VAL A O 1
ATOM 1417 N N . LYS A 1 177 ? -29.741 7.216 47.826 1.00 35.03 177 LYS A N 1
ATOM 1418 C CA . LYS A 1 177 ? -30.526 7.553 49.017 1.00 35.03 177 LYS A CA 1
ATOM 1419 C C . LYS A 1 177 ? -30.468 6.336 49.950 1.00 35.03 177 LYS A C 1
ATOM 1421 O O . LYS A 1 177 ? -31.131 5.332 49.708 1.00 35.03 177 LYS A O 1
ATOM 1426 N N . ARG A 1 178 ? -29.617 6.386 50.980 1.00 35.03 178 ARG A N 1
ATOM 1427 C CA . ARG A 1 178 ? -29.519 5.326 51.994 1.00 35.03 178 ARG A CA 1
ATOM 1428 C C . ARG A 1 178 ? -30.823 5.277 52.791 1.00 35.03 178 ARG A C 1
ATOM 1430 O O . ARG A 1 178 ? -31.046 6.118 53.655 1.00 35.03 178 ARG A O 1
ATOM 1437 N N . VAL A 1 179 ? -31.666 4.287 52.510 1.00 36.25 179 VAL A N 1
ATOM 1438 C CA . VAL A 1 179 ? -32.735 3.865 53.419 1.00 36.25 179 VAL A CA 1
ATOM 1439 C C . VAL A 1 179 ? -32.192 2.689 54.219 1.00 36.25 179 VAL A C 1
ATOM 1441 O O . VAL A 1 179 ? -31.833 1.654 53.660 1.00 36.25 179 VAL A O 1
ATOM 1444 N N . ALA A 1 180 ? -32.073 2.880 55.530 1.00 39.25 180 ALA A N 1
ATOM 1445 C CA . ALA A 1 180 ? -31.733 1.818 56.458 1.00 39.25 180 ALA A CA 1
ATOM 1446 C C . ALA A 1 180 ? -32.864 0.781 56.470 1.00 39.25 180 ALA A C 1
ATOM 1448 O O . ALA A 1 180 ? -34.004 1.117 56.778 1.00 39.25 180 ALA A O 1
ATOM 1449 N N . SER A 1 181 ? -32.556 -0.478 56.166 1.00 33.72 181 SER A N 1
ATOM 1450 C CA . SER A 1 181 ? -33.372 -1.592 56.642 1.00 33.72 181 SER A CA 1
ATOM 1451 C C . SER A 1 181 ? -32.517 -2.836 56.856 1.00 33.72 181 SER A C 1
ATOM 1453 O O . SER A 1 181 ? -31.724 -3.270 56.025 1.00 33.72 181 SER A O 1
ATOM 1455 N N . THR A 1 182 ? -32.661 -3.331 58.072 1.00 34.66 182 THR A N 1
ATOM 1456 C CA . THR A 1 182 ? -32.206 -4.588 58.647 1.00 34.66 182 THR A CA 1
ATOM 1457 C C . THR A 1 182 ? -32.683 -5.798 57.845 1.00 34.66 182 THR A C 1
ATOM 1459 O O . THR A 1 182 ? -33.871 -5.901 57.553 1.00 34.66 182 THR A O 1
ATOM 1462 N N . GLY A 1 183 ? -31.794 -6.760 57.584 1.00 32.53 183 GLY A N 1
ATOM 1463 C CA . GLY A 1 183 ? -32.189 -8.077 57.078 1.00 32.53 183 GLY A CA 1
ATOM 1464 C C . GLY A 1 183 ? -31.038 -8.871 56.468 1.00 32.53 183 GLY A C 1
ATOM 1465 O O . GLY A 1 183 ? -30.714 -8.709 55.299 1.00 32.53 183 GLY A O 1
ATOM 1466 N N . ARG A 1 184 ? -30.431 -9.761 57.260 1.00 40.12 184 ARG A N 1
ATOM 1467 C CA . ARG A 1 184 ? -29.585 -10.858 56.768 1.00 40.12 184 ARG A CA 1
ATOM 1468 C C . ARG A 1 184 ? -30.420 -11.763 55.855 1.00 40.12 184 ARG A C 1
ATOM 1470 O O . ARG A 1 184 ? -31.376 -12.362 56.331 1.00 40.12 184 ARG A O 1
ATOM 1477 N N . SER A 1 185 ? -30.005 -11.937 54.604 1.00 31.91 185 SER A N 1
ATOM 1478 C CA . SER A 1 185 ? -30.273 -13.164 53.850 1.00 31.91 185 SER A CA 1
ATOM 1479 C C . SER A 1 185 ? -29.177 -13.370 52.808 1.00 31.91 185 SER A C 1
ATOM 1481 O O . SER A 1 185 ? -28.788 -12.438 52.107 1.00 31.91 185 SER A O 1
ATOM 1483 N N . ALA A 1 186 ? -28.610 -14.573 52.793 1.00 36.97 186 ALA A N 1
ATOM 1484 C CA . ALA A 1 186 ? -27.466 -14.949 51.977 1.00 36.97 186 ALA A CA 1
ATOM 1485 C C . ALA A 1 186 ? -27.807 -14.888 50.479 1.00 36.97 186 ALA A C 1
ATOM 1487 O O . ALA A 1 186 ? -28.769 -15.505 50.029 1.00 36.97 186 ALA A O 1
ATOM 1488 N N . ILE A 1 187 ? -26.996 -14.156 49.715 1.00 34.34 187 ILE A N 1
ATOM 1489 C CA . ILE A 1 187 ? -27.067 -14.092 48.254 1.00 34.34 187 ILE A CA 1
ATOM 1490 C C . ILE A 1 187 ? -26.275 -15.292 47.700 1.00 34.34 187 ILE A C 1
ATOM 1492 O O . ILE A 1 187 ? -25.077 -15.382 47.982 1.00 34.34 187 ILE A O 1
ATOM 1496 N N . PRO A 1 188 ? -26.881 -16.223 46.938 1.00 42.03 188 PRO A N 1
ATOM 1497 C CA . PRO A 1 188 ? -26.120 -17.208 46.172 1.00 42.03 188 PRO A CA 1
ATOM 1498 C C . PRO A 1 188 ? -25.324 -16.488 45.068 1.00 42.03 188 PRO A C 1
ATOM 1500 O O . PRO A 1 188 ? -25.808 -15.487 44.537 1.00 42.03 188 PRO A O 1
ATOM 1503 N N . PRO A 1 189 ? -24.113 -16.952 44.707 1.00 37.78 189 PRO A N 1
ATOM 1504 C CA . PRO A 1 189 ? -23.276 -16.255 43.741 1.00 37.78 189 PRO A CA 1
ATOM 1505 C C . PRO A 1 189 ? -23.994 -16.181 42.394 1.00 37.78 189 PRO A C 1
ATOM 1507 O O . PRO A 1 189 ? -24.317 -17.199 41.779 1.00 37.78 189 PRO A O 1
ATOM 1510 N N . SER A 1 190 ? -24.256 -14.950 41.961 1.00 36.53 190 SER A N 1
ATOM 1511 C CA . SER A 1 190 ? -24.861 -14.620 40.682 1.00 36.53 190 SER A CA 1
ATOM 1512 C C . SER A 1 190 ? -24.061 -15.270 39.559 1.00 36.53 190 SER A C 1
ATOM 1514 O O . SER A 1 190 ? -22.907 -14.924 39.307 1.00 36.53 190 SER A O 1
ATOM 1516 N N . SER A 1 191 ? -24.698 -16.234 38.903 1.00 37.03 191 SER A N 1
ATOM 1517 C CA . SER A 1 191 ? -24.251 -16.842 37.660 1.00 37.03 191 SER A CA 1
ATOM 1518 C C . SER A 1 191 ? -23.942 -15.736 36.645 1.00 37.03 191 SER A C 1
ATOM 1520 O O . SER A 1 191 ? -24.831 -14.996 36.222 1.00 37.03 191 SER A O 1
ATOM 1522 N N . VAL A 1 192 ? -22.661 -15.585 36.296 1.00 39.25 192 VAL A N 1
ATOM 1523 C CA . VAL A 1 192 ? -22.229 -14.756 35.171 1.00 39.25 192 VAL A CA 1
ATOM 1524 C C . VAL A 1 192 ? -22.833 -15.384 33.925 1.00 39.25 192 VAL A C 1
ATOM 1526 O O . VAL A 1 192 ? -22.467 -16.491 33.538 1.00 39.25 192 VAL A O 1
ATOM 1529 N N . ASN A 1 193 ? -23.786 -14.685 33.322 1.00 38.69 193 ASN A N 1
ATOM 1530 C CA . ASN A 1 193 ? -24.504 -15.141 32.144 1.00 38.69 193 ASN A CA 1
ATOM 1531 C C . ASN A 1 193 ? -23.589 -15.018 30.904 1.00 38.69 193 ASN A C 1
ATOM 1533 O O . ASN A 1 193 ? -23.721 -14.111 30.084 1.00 38.69 193 ASN A O 1
ATOM 1537 N N . THR A 1 194 ? -22.602 -15.908 30.781 1.00 45.94 194 THR A N 1
ATOM 1538 C CA . THR A 1 194 ? -21.776 -16.106 29.582 1.00 45.94 194 THR A CA 1
ATOM 1539 C C . THR A 1 194 ? -22.591 -16.855 28.530 1.00 45.94 194 THR A C 1
ATOM 1541 O O . THR A 1 194 ? -22.471 -18.068 28.379 1.00 45.94 194 THR A O 1
ATOM 1544 N N . GLY A 1 195 ? -23.459 -16.157 27.795 1.00 43.44 195 GLY A N 1
ATOM 1545 C CA . GLY A 1 195 ? -24.317 -16.870 26.843 1.00 43.44 195 GLY A CA 1
ATOM 1546 C C . GLY A 1 195 ? -25.073 -16.071 25.794 1.00 43.44 195 GLY A C 1
ATOM 1547 O O . GLY A 1 195 ? -25.805 -16.685 25.022 1.00 43.44 195 GLY A O 1
ATOM 1548 N N . ALA A 1 196 ? -24.911 -14.749 25.699 1.00 43.38 196 ALA A N 1
ATOM 1549 C CA . ALA A 1 196 ? -25.478 -14.026 24.564 1.00 43.38 196 ALA A CA 1
ATOM 1550 C C . ALA A 1 196 ? -24.664 -14.366 23.303 1.00 43.38 196 ALA A C 1
ATOM 1552 O O . ALA A 1 196 ? -23.610 -13.785 23.047 1.00 43.38 196 ALA A O 1
ATOM 1553 N N . LYS A 1 197 ? -25.126 -15.356 22.527 1.00 45.97 197 LYS A N 1
ATOM 1554 C CA . LYS A 1 197 ? -24.603 -15.622 21.184 1.00 45.97 197 LYS A CA 1
ATOM 1555 C C . LYS A 1 197 ? -24.892 -14.396 20.326 1.00 45.97 197 LYS A C 1
ATOM 1557 O O . LYS A 1 197 ? -26.028 -14.186 19.912 1.00 45.97 197 LYS A O 1
ATOM 1562 N N . VAL A 1 198 ? -23.868 -13.585 20.078 1.00 57.38 198 VAL A N 1
ATOM 1563 C CA . VAL A 1 198 ? -23.940 -12.503 19.096 1.00 57.38 198 VAL A CA 1
ATOM 1564 C C . VAL A 1 198 ? -24.244 -13.156 17.747 1.00 57.38 198 VAL A C 1
ATOM 1566 O O . VAL A 1 198 ? -23.462 -13.978 17.264 1.00 57.38 198 VAL A O 1
ATOM 1569 N N . ASN A 1 199 ? -25.415 -12.877 17.175 1.00 64.31 199 ASN A N 1
ATOM 1570 C CA . ASN A 1 199 ? -25.779 -13.410 15.869 1.00 64.31 199 ASN A CA 1
ATOM 1571 C C . ASN A 1 199 ? -25.067 -12.586 14.791 1.00 64.31 199 ASN A C 1
ATOM 1573 O O . ASN A 1 199 ? -25.536 -11.521 14.408 1.00 64.31 199 ASN A O 1
ATOM 1577 N N . LEU A 1 200 ? -23.924 -13.084 14.323 1.00 67.44 200 LEU A N 1
ATOM 1578 C CA . LEU A 1 200 ? -23.108 -12.435 13.293 1.00 67.44 200 LEU A CA 1
ATOM 1579 C C . LEU A 1 200 ? -23.692 -12.589 11.873 1.00 67.44 200 LEU A C 1
ATOM 1581 O O . LEU A 1 200 ? -23.101 -12.112 10.906 1.00 67.44 200 LEU A O 1
ATOM 1585 N N . GLY A 1 201 ? -24.804 -13.320 11.710 1.00 69.44 201 GLY A N 1
ATOM 1586 C CA . GLY A 1 201 ? -25.340 -13.685 10.393 1.00 69.44 201 GLY A CA 1
ATOM 1587 C C . GLY A 1 201 ? -24.420 -14.616 9.591 1.00 69.44 201 GLY A C 1
ATOM 1588 O O . GLY A 1 201 ? -24.683 -14.882 8.423 1.00 69.44 201 GLY A O 1
ATOM 1589 N N . ILE A 1 202 ? -23.347 -15.113 10.213 1.00 70.50 202 ILE A N 1
ATOM 1590 C CA . ILE A 1 202 ? -22.359 -16.006 9.617 1.00 70.50 202 ILE A CA 1
ATOM 1591 C C . ILE A 1 202 ? -21.902 -17.050 10.636 1.00 70.50 202 ILE A C 1
ATOM 1593 O O . ILE A 1 202 ? -21.751 -16.763 11.825 1.00 70.50 202 ILE A O 1
ATOM 1597 N N . SER A 1 203 ? -21.693 -18.278 10.164 1.00 77.06 203 SER A N 1
ATOM 1598 C CA . SER A 1 203 ? -21.119 -19.356 10.965 1.00 77.06 203 SER A CA 1
ATOM 1599 C C . SER A 1 203 ? -19.608 -19.398 10.759 1.00 77.06 203 SER A C 1
ATOM 1601 O O . SER A 1 203 ? -19.148 -19.498 9.623 1.00 77.06 203 SER A O 1
ATOM 1603 N N . LEU A 1 204 ? -18.848 -19.312 11.852 1.00 80.81 204 LEU A N 1
ATOM 1604 C CA . LEU A 1 204 ? -17.391 -19.408 11.837 1.00 80.81 204 LEU A CA 1
ATOM 1605 C C . LEU A 1 204 ? -16.953 -20.798 12.315 1.00 80.81 204 LEU A C 1
ATOM 1607 O O . LEU A 1 204 ? -17.370 -21.257 13.381 1.00 80.81 204 LEU A O 1
ATOM 1611 N N . ILE A 1 205 ? -16.076 -21.448 11.554 1.00 80.88 205 ILE A N 1
ATOM 1612 C CA . ILE A 1 205 ? -15.402 -22.689 11.939 1.00 80.88 205 ILE A CA 1
ATOM 1613 C C . ILE A 1 205 ? -14.061 -22.401 12.616 1.00 80.88 205 ILE A C 1
ATOM 1615 O O . ILE A 1 205 ? -13.499 -21.307 12.526 1.00 80.88 205 ILE A O 1
ATOM 1619 N N . ARG A 1 206 ? -13.501 -23.418 13.276 1.00 80.06 206 ARG A N 1
ATOM 1620 C CA . ARG A 1 206 ? -12.120 -23.350 13.760 1.00 80.06 206 ARG A CA 1
ATOM 1621 C C . ARG A 1 206 ? -11.160 -23.416 12.562 1.00 80.06 206 ARG A C 1
ATOM 1623 O O . ARG A 1 206 ? -11.235 -24.386 11.811 1.00 80.06 206 ARG A O 1
ATOM 1630 N N . PRO A 1 207 ? -10.238 -22.450 12.403 1.00 86.81 207 PRO A N 1
ATOM 1631 C CA . PRO A 1 207 ? -9.363 -22.382 11.232 1.00 86.81 207 PRO A CA 1
ATOM 1632 C C . PRO A 1 207 ? -8.222 -23.409 11.250 1.00 86.81 207 PRO A C 1
ATOM 1634 O O . PRO A 1 207 ? -7.631 -23.699 10.215 1.00 86.81 207 PRO A O 1
ATOM 1637 N N . LEU A 1 208 ? -7.889 -23.960 12.420 1.00 85.81 208 LEU A N 1
ATOM 1638 C CA . LEU A 1 208 ? -6.956 -25.075 12.561 1.00 85.81 208 LEU A CA 1
ATOM 1639 C C . LEU A 1 208 ? -7.222 -25.858 13.854 1.00 85.81 208 LEU A C 1
ATOM 1641 O O . LEU A 1 208 ? -7.848 -25.358 14.798 1.00 85.81 208 LEU A O 1
ATOM 1645 N N . SER A 1 209 ? -6.720 -27.090 13.899 1.00 81.38 209 SER A N 1
ATOM 1646 C CA . SER A 1 209 ? -6.713 -27.920 15.106 1.00 81.38 209 SER A CA 1
ATOM 1647 C C . SER A 1 209 ? -5.397 -27.722 15.852 1.00 81.38 209 SER A C 1
ATOM 1649 O O . SER A 1 209 ? -4.331 -27.963 15.295 1.00 81.38 209 SER A O 1
ATOM 1651 N N . GLY A 1 210 ? -5.469 -27.263 17.101 1.00 80.69 210 GLY A N 1
ATOM 1652 C CA . GLY A 1 210 ? -4.299 -26.986 17.931 1.00 80.69 210 GLY A CA 1
ATOM 1653 C C . GLY A 1 210 ? -4.683 -26.531 19.336 1.00 80.69 210 GLY A C 1
ATOM 1654 O O . GLY A 1 210 ? -5.865 -26.319 19.637 1.00 80.69 210 GLY A O 1
ATOM 1655 N N . THR A 1 211 ? -3.677 -26.385 20.196 1.00 80.69 211 THR A N 1
ATOM 1656 C CA . THR A 1 211 ? -3.850 -26.013 21.607 1.00 80.69 211 THR A CA 1
ATOM 1657 C C . THR A 1 211 ? -4.023 -24.506 21.729 1.00 80.69 211 THR A C 1
ATOM 1659 O O . THR A 1 211 ? -3.204 -23.752 21.222 1.00 80.69 211 THR A O 1
ATOM 1662 N N . LEU A 1 212 ? -5.054 -24.043 22.434 1.00 78.00 212 LEU A N 1
ATOM 1663 C CA . LEU A 1 212 ? -5.194 -22.624 22.765 1.00 78.00 212 LEU A CA 1
ATOM 1664 C C . LEU A 1 212 ? -4.103 -22.228 23.774 1.00 78.00 212 LEU A C 1
ATOM 1666 O O . LEU A 1 212 ? -4.205 -22.564 24.952 1.00 78.00 212 LEU A O 1
ATOM 1670 N N . THR A 1 213 ? -3.059 -21.544 23.314 1.00 77.25 213 THR A N 1
ATOM 1671 C CA . THR A 1 213 ? -1.905 -21.130 24.134 1.00 77.25 213 THR A CA 1
ATOM 1672 C C . THR A 1 213 ? -2.084 -19.734 24.724 1.00 77.25 213 THR A C 1
ATOM 1674 O O . THR A 1 213 ? -1.455 -19.395 25.729 1.00 77.25 213 THR A O 1
ATOM 1677 N N . SER A 1 214 ? -2.956 -18.919 24.127 1.00 72.38 214 SER A N 1
ATOM 1678 C CA . SER A 1 214 ? -3.283 -17.574 24.601 1.00 72.38 214 SER A CA 1
ATOM 1679 C C . SER A 1 214 ? -4.729 -17.226 24.274 1.00 72.38 214 SER A C 1
ATOM 1681 O O . SER A 1 214 ? -5.203 -17.467 23.163 1.00 72.38 214 SER A O 1
ATOM 1683 N N . ARG A 1 215 ? -5.435 -16.635 25.238 1.00 82.31 215 ARG A N 1
ATOM 1684 C CA . ARG A 1 215 ? -6.796 -16.114 25.055 1.00 82.31 215 ARG A CA 1
ATOM 1685 C C . ARG A 1 215 ? -6.754 -14.636 24.675 1.00 82.31 215 ARG A C 1
ATOM 1687 O O . ARG A 1 215 ? -5.754 -13.961 24.912 1.00 82.31 215 ARG A O 1
ATOM 1694 N N . PHE A 1 216 ? -7.860 -14.153 24.125 1.00 78.94 216 PHE A N 1
ATOM 1695 C CA . PHE A 1 216 ? -8.119 -12.726 23.973 1.00 78.94 216 PHE A CA 1
ATOM 1696 C C . PHE A 1 216 ? -8.166 -12.047 25.347 1.00 78.94 216 PHE A C 1
ATOM 1698 O O . PHE A 1 216 ? -8.707 -12.623 26.295 1.00 78.94 216 PHE A O 1
ATOM 1705 N N . GLY A 1 217 ? -7.626 -10.830 25.443 1.00 78.75 217 GLY A N 1
ATOM 1706 C CA . GLY A 1 217 ? -7.669 -10.014 26.659 1.00 78.75 217 GLY A CA 1
ATOM 1707 C C . GLY A 1 217 ? -6.297 -9.570 27.171 1.00 78.75 217 GLY A C 1
ATOM 1708 O O . GLY A 1 217 ? -5.297 -9.623 26.461 1.00 78.75 217 GLY A O 1
ATOM 1709 N N . SER A 1 218 ? -6.250 -9.071 28.407 1.00 69.31 218 SER A N 1
ATOM 1710 C CA . SER A 1 218 ? -5.045 -8.450 28.978 1.00 69.31 218 SER A CA 1
ATOM 1711 C C . SER A 1 218 ? -3.931 -9.466 29.265 1.00 69.31 218 SER A C 1
ATOM 1713 O O . SER A 1 218 ? -4.160 -10.492 29.908 1.00 69.31 218 SER A O 1
ATOM 1715 N N . ARG A 1 219 ? -2.708 -9.166 28.812 1.00 65.94 219 ARG A N 1
ATOM 1716 C CA . ARG A 1 219 ? -1.494 -9.964 29.012 1.00 65.94 219 ARG A CA 1
ATOM 1717 C C . ARG A 1 219 ? -0.286 -9.051 29.232 1.00 65.94 219 ARG A C 1
ATOM 1719 O O . ARG A 1 219 ? 0.086 -8.278 28.358 1.00 65.94 219 ARG A O 1
ATOM 1726 N N . TRP A 1 220 ? 0.348 -9.159 30.401 1.00 63.00 220 TRP A N 1
ATOM 1727 C CA . TRP A 1 220 ? 1.588 -8.433 30.738 1.00 63.00 220 TRP A CA 1
ATOM 1728 C C . TRP A 1 220 ? 1.526 -6.916 30.462 1.00 63.00 220 TRP A C 1
ATOM 1730 O O . TRP A 1 220 ? 2.460 -6.333 29.919 1.00 63.00 220 TRP A O 1
ATOM 1740 N N . GLY A 1 221 ? 0.397 -6.283 30.794 1.00 66.19 221 GLY A N 1
ATOM 1741 C CA . GLY A 1 221 ? 0.189 -4.846 30.580 1.00 66.19 221 GLY A CA 1
ATOM 1742 C C . GLY A 1 221 ? -0.150 -4.442 29.138 1.00 66.19 221 GLY A C 1
ATOM 1743 O O . GLY A 1 221 ? -0.316 -3.256 28.876 1.00 66.19 221 GLY A O 1
ATOM 1744 N N . LYS A 1 222 ? -0.294 -5.395 28.206 1.00 67.88 222 LYS A N 1
ATOM 1745 C CA . LYS A 1 222 ? -0.767 -5.166 26.830 1.00 67.88 222 LYS A CA 1
ATOM 1746 C C . LYS A 1 222 ? -2.017 -5.998 26.540 1.00 67.88 222 LYS A C 1
ATOM 1748 O O . LYS A 1 222 ? -2.169 -7.103 27.049 1.00 67.88 222 LYS A O 1
ATOM 1753 N N . THR A 1 223 ? -2.927 -5.494 25.710 1.00 78.56 223 THR A N 1
ATOM 1754 C CA . THR A 1 223 ? -4.130 -6.255 25.328 1.00 78.56 223 THR A CA 1
ATOM 1755 C C . THR A 1 223 ? -3.828 -7.148 24.131 1.00 78.56 223 THR A C 1
ATOM 1757 O O . THR A 1 223 ? -3.478 -6.658 23.058 1.00 78.56 223 THR A O 1
ATOM 1760 N N . HIS A 1 224 ? -3.991 -8.457 24.298 1.00 79.62 224 HIS A N 1
ATOM 1761 C CA . HIS A 1 224 ? -3.951 -9.416 23.208 1.00 79.62 224 HIS A CA 1
ATOM 1762 C C . HIS A 1 224 ? -5.248 -9.318 22.393 1.00 79.62 224 HIS A C 1
ATOM 1764 O O . HIS A 1 224 ? -6.325 -9.670 22.877 1.00 79.62 224 HIS A O 1
ATOM 1770 N N . LYS A 1 225 ? -5.133 -8.816 21.156 1.00 82.44 225 LYS A N 1
ATOM 1771 C CA . LYS A 1 225 ? -6.257 -8.537 20.242 1.00 82.44 225 LYS A CA 1
ATOM 1772 C C . LYS A 1 225 ? -6.790 -9.789 19.518 1.00 82.44 225 LYS A C 1
ATOM 1774 O O . LYS A 1 225 ? -7.650 -9.667 18.655 1.00 82.44 225 LYS A O 1
ATOM 1779 N N . GLY A 1 226 ? -6.301 -10.981 19.864 1.00 86.19 226 GLY A N 1
ATOM 1780 C CA . GLY A 1 226 ? -6.660 -12.237 19.208 1.00 86.19 226 GLY A CA 1
ATOM 1781 C C . GLY A 1 226 ? -6.593 -13.446 20.137 1.00 86.19 226 GLY A C 1
ATOM 1782 O O . GLY A 1 226 ? -6.616 -13.326 21.360 1.00 86.19 226 GLY A O 1
ATOM 1783 N N . VAL A 1 227 ? -6.539 -14.634 19.544 1.00 84.50 227 VAL A N 1
ATOM 1784 C CA . VAL A 1 227 ? -6.317 -15.905 20.242 1.00 84.50 227 VAL A CA 1
ATOM 1785 C C . VAL A 1 227 ? -5.148 -16.624 19.585 1.00 84.50 227 VAL A C 1
ATOM 1787 O O . VAL A 1 227 ? -5.093 -16.697 18.360 1.00 84.50 227 VAL A O 1
ATOM 1790 N N . ASP A 1 228 ? -4.254 -17.193 20.391 1.00 89.19 228 ASP A N 1
ATOM 1791 C CA . ASP A 1 228 ? -3.118 -17.952 19.868 1.00 89.19 228 ASP A CA 1
ATOM 1792 C C . ASP A 1 228 ? -3.436 -19.438 19.932 1.00 89.19 228 ASP A C 1
ATOM 1794 O O . ASP A 1 228 ? -3.745 -19.987 20.996 1.00 89.19 228 ASP A O 1
ATOM 1798 N N . ILE A 1 229 ? -3.352 -20.091 18.777 1.00 84.75 229 ILE A N 1
ATOM 1799 C CA . ILE A 1 229 ? -3.512 -21.534 18.650 1.00 84.75 229 ILE A CA 1
ATOM 1800 C C . ILE A 1 229 ? -2.142 -22.112 18.305 1.00 84.75 229 ILE A C 1
ATOM 1802 O O . ILE A 1 229 ? -1.649 -21.958 17.191 1.00 84.75 229 ILE A O 1
ATOM 1806 N N . GLY A 1 230 ? -1.520 -22.772 19.278 1.00 83.88 230 GLY A N 1
ATOM 1807 C CA . GLY A 1 230 ? -0.249 -23.457 19.107 1.00 83.88 230 GLY A CA 1
ATOM 1808 C C . GLY A 1 230 ? -0.378 -24.627 18.136 1.00 83.88 230 GLY A C 1
ATOM 1809 O O . GLY A 1 230 ? -1.167 -25.549 18.364 1.00 83.88 230 GLY A O 1
ATOM 1810 N N . ALA A 1 231 ? 0.424 -24.586 17.075 1.00 85.38 231 ALA A N 1
ATOM 1811 C CA . ALA A 1 231 ? 0.552 -25.630 16.068 1.00 85.38 231 ALA A CA 1
ATOM 1812 C C . ALA A 1 231 ? 1.985 -25.667 15.518 1.00 85.38 231 ALA A C 1
ATOM 1814 O O . ALA A 1 231 ? 2.714 -24.674 15.575 1.00 85.38 231 ALA A O 1
ATOM 1815 N N . SER A 1 232 ? 2.399 -26.812 14.976 1.00 87.25 232 SER A N 1
ATOM 1816 C CA . SER A 1 232 ? 3.722 -26.959 14.366 1.00 87.25 232 SER A CA 1
ATOM 1817 C C . SER A 1 232 ? 3.871 -26.067 13.131 1.00 87.25 232 SER A C 1
ATOM 1819 O O . SER A 1 232 ? 2.911 -25.835 12.388 1.00 87.25 232 SER A O 1
ATOM 1821 N N . LYS A 1 233 ? 5.096 -25.591 12.877 1.00 84.94 233 LYS A N 1
ATOM 1822 C CA . LYS A 1 233 ? 5.436 -24.799 11.686 1.00 84.94 233 LYS A CA 1
ATOM 1823 C C . LYS A 1 233 ? 4.961 -25.515 10.410 1.00 84.94 233 LYS A C 1
ATOM 1825 O O . LYS A 1 233 ? 5.254 -26.691 10.228 1.00 84.94 233 LYS A O 1
ATOM 1830 N N . GLY A 1 234 ? 4.253 -24.803 9.531 1.00 84.38 234 GLY A N 1
ATOM 1831 C CA . GLY A 1 234 ? 3.729 -25.355 8.271 1.00 84.38 234 GLY A CA 1
ATOM 1832 C C . GLY A 1 234 ? 2.370 -26.061 8.379 1.00 84.38 234 GLY A C 1
ATOM 1833 O O . GLY A 1 234 ? 1.873 -26.564 7.374 1.00 84.38 234 GLY A O 1
ATOM 1834 N N . THR A 1 235 ? 1.744 -26.083 9.562 1.00 84.50 235 THR A N 1
ATOM 1835 C CA . THR A 1 235 ? 0.363 -26.571 9.714 1.00 84.50 235 THR A CA 1
ATOM 1836 C C . THR A 1 235 ? -0.581 -25.774 8.814 1.00 84.50 235 THR A C 1
ATOM 1838 O O . THR A 1 235 ? -0.523 -24.545 8.778 1.00 84.50 235 THR A O 1
ATOM 1841 N N . LYS A 1 236 ? -1.457 -26.476 8.085 1.00 87.19 236 LYS A N 1
ATOM 1842 C CA . LYS A 1 236 ? -2.443 -25.844 7.203 1.00 8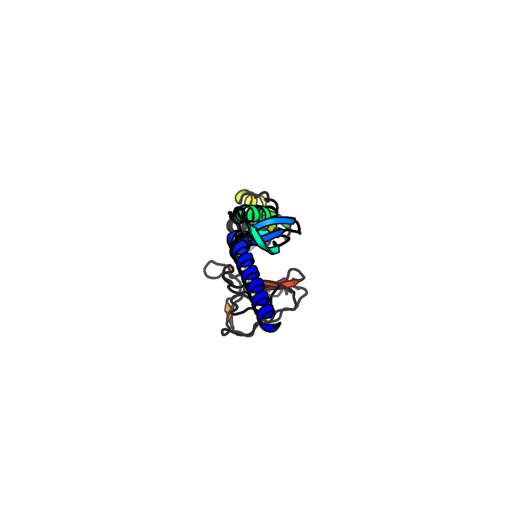7.19 236 LYS A CA 1
ATOM 1843 C C . LYS A 1 236 ? -3.472 -25.066 8.025 1.00 87.19 236 LYS A C 1
ATOM 1845 O O . LYS A 1 236 ? -4.038 -25.601 8.976 1.00 87.19 236 LYS A O 1
ATOM 1850 N N . ILE A 1 237 ? -3.725 -23.830 7.608 1.00 91.69 237 ILE A N 1
ATOM 1851 C CA . ILE A 1 237 ? -4.738 -22.937 8.173 1.00 91.69 237 ILE A CA 1
ATOM 1852 C C . ILE A 1 237 ? -5.830 -22.782 7.118 1.00 91.69 237 ILE A C 1
ATOM 1854 O O . ILE A 1 237 ? -5.528 -22.482 5.963 1.00 91.69 237 ILE A O 1
ATOM 1858 N N . VAL A 1 238 ? -7.084 -23.014 7.496 1.00 87.88 238 VAL A N 1
ATOM 1859 C CA . VAL A 1 238 ? -8.247 -22.800 6.627 1.00 87.88 238 VAL A CA 1
ATOM 1860 C C . VAL A 1 238 ? -8.995 -21.536 7.032 1.00 87.88 238 VAL A C 1
ATOM 1862 O O . VAL A 1 238 ? -8.954 -21.118 8.190 1.00 87.88 238 VAL A O 1
ATOM 1865 N N . ALA A 1 239 ? -9.699 -20.930 6.078 1.00 88.12 239 ALA A N 1
ATOM 1866 C CA . ALA A 1 239 ? -10.576 -19.805 6.366 1.00 88.12 239 ALA A CA 1
ATOM 1867 C C . ALA A 1 239 ? -11.700 -20.238 7.321 1.00 88.12 239 ALA A C 1
ATOM 1869 O O . ALA A 1 239 ? -12.293 -21.305 7.171 1.00 88.12 239 ALA A O 1
ATOM 1870 N N . ALA A 1 240 ? -12.005 -19.391 8.301 1.00 88.56 240 ALA A N 1
ATOM 1871 C CA . ALA A 1 240 ? -13.036 -19.645 9.300 1.00 88.56 240 ALA A CA 1
ATOM 1872 C C . ALA A 1 240 ? -14.444 -19.513 8.702 1.00 88.56 240 ALA A C 1
ATOM 1874 O O . ALA A 1 240 ? -15.390 -20.067 9.245 1.00 88.56 240 ALA A O 1
ATOM 1875 N N . ALA A 1 241 ? -14.589 -18.814 7.580 1.00 87.00 241 ALA A N 1
ATOM 1876 C CA . ALA A 1 241 ? -15.790 -18.810 6.758 1.00 87.00 241 ALA A CA 1
ATOM 1877 C C . ALA A 1 241 ? -15.448 -18.391 5.322 1.00 87.00 241 ALA A C 1
ATOM 1879 O O . ALA A 1 241 ? -14.339 -17.928 5.047 1.00 87.00 241 ALA A O 1
ATOM 1880 N N . ALA A 1 242 ? -16.410 -18.527 4.406 1.00 82.62 242 ALA A N 1
ATOM 1881 C CA . ALA A 1 242 ? -16.291 -17.974 3.061 1.00 82.62 242 ALA A CA 1
ATOM 1882 C C . ALA A 1 242 ? -16.167 -16.443 3.121 1.00 82.62 242 ALA A C 1
ATOM 1884 O O . ALA A 1 242 ? -16.814 -15.796 3.944 1.00 82.62 242 ALA A O 1
ATOM 1885 N N . GLY A 1 243 ? -15.327 -15.857 2.272 1.00 89.44 243 GLY A N 1
ATOM 1886 C CA . GLY A 1 243 ? -15.080 -14.418 2.269 1.00 89.44 243 GLY A CA 1
ATOM 1887 C C . GLY A 1 243 ? -14.112 -13.994 1.171 1.00 89.44 243 GLY A C 1
ATOM 1888 O O . GLY A 1 243 ? -13.620 -14.827 0.408 1.00 89.44 243 GLY A O 1
ATOM 1889 N N . ARG A 1 244 ? -13.837 -12.690 1.106 1.00 89.19 244 ARG A N 1
ATOM 1890 C CA . ARG A 1 244 ? -12.871 -12.084 0.182 1.00 89.19 244 ARG A CA 1
ATOM 1891 C C . ARG A 1 244 ? -11.599 -11.710 0.935 1.00 89.19 244 ARG A C 1
ATOM 1893 O O . ARG A 1 244 ? -11.678 -11.058 1.974 1.00 89.19 244 ARG A O 1
ATOM 1900 N N . VAL A 1 245 ? -10.440 -12.078 0.391 1.00 91.25 245 VAL A N 1
ATOM 1901 C CA . VAL A 1 245 ? -9.138 -11.627 0.904 1.00 91.25 245 VAL A CA 1
ATOM 1902 C C . VAL A 1 245 ? -9.026 -10.118 0.684 1.00 91.25 245 VAL A C 1
ATOM 1904 O O . VAL A 1 245 ? -9.166 -9.639 -0.439 1.00 91.25 245 VAL A O 1
ATOM 1907 N N . THR A 1 246 ? -8.828 -9.367 1.763 1.00 87.56 246 THR A N 1
ATOM 1908 C CA . THR A 1 246 ? -8.642 -7.907 1.731 1.00 87.56 246 THR A CA 1
ATOM 1909 C C . THR A 1 246 ? -7.193 -7.513 1.967 1.00 87.56 246 THR A C 1
ATOM 1911 O O . THR A 1 246 ? -6.778 -6.449 1.524 1.00 87.56 246 THR A O 1
ATOM 1914 N N . VAL A 1 247 ? -6.416 -8.375 2.632 1.00 87.81 247 VAL A N 1
ATOM 1915 C CA . VAL A 1 247 ? -4.979 -8.189 2.852 1.00 87.81 247 VAL A CA 1
ATOM 1916 C C . VAL A 1 247 ? -4.259 -9.529 2.722 1.00 87.81 247 VAL A C 1
ATOM 1918 O O . VAL A 1 247 ? -4.712 -10.532 3.274 1.00 87.81 247 VAL A O 1
ATOM 1921 N N . SER A 1 248 ? -3.118 -9.531 2.034 1.00 91.31 248 SER A N 1
ATOM 1922 C CA . SER A 1 248 ? -2.145 -10.628 2.015 1.00 91.31 248 SER A CA 1
ATOM 1923 C C . SER A 1 248 ? -0.746 -10.016 2.030 1.00 91.31 248 SER A C 1
ATOM 1925 O O . SER A 1 248 ? -0.290 -9.480 1.023 1.00 91.31 248 SER A O 1
ATOM 1927 N N . GLN A 1 249 ? -0.100 -10.013 3.198 1.00 88.38 249 GLN A N 1
ATOM 1928 C CA . GLN A 1 249 ? 1.114 -9.231 3.439 1.00 88.38 249 GLN A CA 1
ATOM 1929 C C . GLN A 1 249 ? 2.239 -10.101 3.994 1.00 88.38 249 GLN A C 1
ATOM 1931 O O . GLN A 1 249 ? 2.069 -10.804 4.992 1.00 88.38 249 GLN A O 1
ATOM 1936 N N . TYR A 1 250 ? 3.422 -9.978 3.392 1.00 86.00 250 TYR A N 1
ATOM 1937 C CA . TYR A 1 250 ? 4.670 -10.522 3.924 1.00 86.00 250 TYR A CA 1
ATOM 1938 C C . TYR A 1 250 ? 5.430 -9.455 4.732 1.00 86.00 250 TYR A C 1
ATOM 1940 O O . TYR A 1 250 ? 5.414 -8.276 4.375 1.00 86.00 250 TYR A O 1
ATOM 1948 N N . GLY A 1 251 ? 6.134 -9.859 5.793 1.00 77.81 251 GLY A N 1
ATOM 1949 C CA . GLY A 1 251 ? 7.050 -8.984 6.543 1.00 77.81 251 GLY A CA 1
ATOM 1950 C C . GLY A 1 251 ? 6.504 -8.401 7.855 1.00 77.81 251 GLY A C 1
ATOM 1951 O O . GLY A 1 251 ? 5.591 -8.946 8.470 1.00 77.81 251 GLY A O 1
ATOM 1952 N N . TYR A 1 252 ? 7.134 -7.327 8.348 1.00 59.69 252 TYR A N 1
ATOM 1953 C CA . TYR A 1 252 ? 6.929 -6.809 9.709 1.00 59.69 252 TYR A CA 1
ATOM 1954 C C . TYR A 1 252 ? 5.660 -5.947 9.824 1.00 59.69 252 TYR A C 1
ATOM 1956 O O . TYR A 1 252 ? 5.717 -4.723 9.872 1.00 59.69 252 TYR A O 1
ATOM 1964 N N . SER A 1 253 ? 4.491 -6.587 9.877 1.00 64.06 253 SER A N 1
ATOM 1965 C CA . SER A 1 253 ? 3.214 -5.896 10.085 1.00 64.06 253 SER A CA 1
ATOM 1966 C C . SER A 1 253 ? 2.835 -5.839 11.565 1.00 64.06 253 SER A C 1
ATOM 1968 O O . SER A 1 253 ? 2.135 -6.712 12.068 1.00 64.06 253 SER A O 1
ATOM 1970 N N . GLY A 1 254 ? 3.348 -4.842 12.293 1.00 65.06 254 GLY A N 1
ATOM 1971 C CA . GLY A 1 254 ? 2.839 -4.477 13.628 1.00 65.06 254 GLY A CA 1
ATOM 1972 C C . GLY A 1 254 ? 2.820 -5.598 14.681 1.00 65.06 254 GLY A C 1
ATOM 1973 O O . GLY A 1 254 ? 2.043 -5.531 15.628 1.00 65.06 254 GLY A O 1
ATOM 1974 N N . GLY A 1 255 ? 3.645 -6.636 14.512 1.00 77.19 255 GLY A N 1
ATOM 1975 C CA . GLY A 1 255 ? 3.686 -7.823 15.373 1.00 77.19 255 GLY A CA 1
ATOM 1976 C C . GLY A 1 255 ? 3.031 -9.081 14.792 1.00 77.19 255 GLY A C 1
ATOM 1977 O O . GLY A 1 255 ? 3.328 -10.160 15.284 1.00 77.19 255 GLY A O 1
ATOM 1978 N N . TYR A 1 256 ? 2.234 -8.997 13.722 1.00 82.62 256 TYR A N 1
ATOM 1979 C CA . TYR A 1 256 ? 1.590 -10.161 13.093 1.00 82.62 256 TYR A CA 1
ATOM 1980 C C . TYR A 1 256 ? 2.522 -10.970 12.180 1.00 82.62 256 TYR A C 1
ATOM 1982 O O . TYR A 1 256 ? 2.238 -12.128 11.897 1.00 82.62 256 TYR A O 1
ATOM 1990 N N . GLY A 1 257 ? 3.637 -10.403 11.710 1.00 89.00 257 GLY A N 1
ATOM 1991 C CA . GLY A 1 257 ? 4.478 -11.059 10.701 1.00 89.00 257 GLY A CA 1
ATOM 1992 C C . GLY A 1 257 ? 3.728 -11.238 9.376 1.00 89.00 257 GLY A C 1
ATOM 1993 O O . GLY A 1 257 ? 2.953 -10.365 8.991 1.00 89.00 257 GLY A O 1
ATOM 1994 N N . ASN A 1 258 ? 3.923 -12.371 8.689 1.00 90.38 258 ASN A N 1
ATOM 1995 C CA . ASN A 1 258 ? 3.130 -12.654 7.491 1.00 90.38 258 ASN A CA 1
ATOM 1996 C C . ASN A 1 258 ? 1.687 -12.947 7.896 1.00 90.38 258 ASN A C 1
ATOM 1998 O O . ASN A 1 258 ? 1.447 -13.820 8.741 1.00 90.38 258 ASN A O 1
ATOM 2002 N N . TYR A 1 259 ? 0.737 -12.256 7.277 1.00 94.12 259 TYR A N 1
ATOM 2003 C CA . TYR A 1 259 ? -0.660 -12.399 7.646 1.00 94.12 259 TYR A CA 1
ATOM 2004 C C . TYR A 1 259 ? -1.619 -12.205 6.479 1.00 94.12 259 TYR A C 1
ATOM 2006 O O . TYR A 1 259 ? -1.298 -11.594 5.458 1.00 94.12 259 TYR A O 1
ATOM 2014 N N . ILE A 1 260 ? -2.819 -12.743 6.672 1.00 91.94 260 ILE A N 1
ATOM 2015 C CA . ILE A 1 260 ? -3.954 -12.603 5.766 1.00 91.94 260 ILE A CA 1
ATOM 2016 C C . ILE A 1 260 ? -5.143 -12.034 6.540 1.00 91.94 260 ILE A C 1
ATOM 2018 O O . ILE A 1 260 ? -5.386 -12.430 7.682 1.00 91.94 260 ILE A O 1
ATOM 2022 N N . MET A 1 261 ? -5.914 -11.159 5.896 1.00 93.31 261 MET A N 1
ATOM 2023 C CA . MET A 1 261 ? -7.217 -10.700 6.378 1.00 93.31 261 MET A CA 1
ATOM 2024 C C . MET A 1 261 ? -8.308 -11.039 5.362 1.00 93.31 261 MET A C 1
ATOM 2026 O O . MET A 1 261 ? -8.143 -10.798 4.163 1.00 93.31 261 MET A O 1
ATOM 2030 N N . LEU A 1 262 ? -9.422 -11.592 5.845 1.00 89.06 262 LEU A N 1
ATOM 2031 C CA . LEU A 1 262 ? -10.624 -11.862 5.055 1.00 89.06 262 LEU A CA 1
ATOM 2032 C C . LEU A 1 262 ? -11.783 -11.013 5.567 1.00 89.06 262 LEU A C 1
ATOM 2034 O O . LEU A 1 262 ? -12.046 -10.982 6.768 1.00 89.06 262 LEU A O 1
ATOM 2038 N N . SER A 1 263 ? -12.522 -10.401 4.644 1.00 90.44 263 SER A N 1
ATOM 2039 C CA . SER A 1 263 ? -13.851 -9.848 4.903 1.00 90.44 263 SER A CA 1
ATOM 2040 C C . SER A 1 263 ? -14.922 -10.877 4.561 1.00 90.44 263 SER A C 1
ATOM 2042 O O . SER A 1 263 ? -14.905 -11.469 3.478 1.00 90.44 263 SER A O 1
ATOM 2044 N N . HIS A 1 264 ? -15.868 -11.072 5.476 1.00 82.56 264 HIS A N 1
ATOM 2045 C CA . HIS A 1 264 ? -16.972 -12.018 5.327 1.00 82.56 264 HIS A CA 1
ATOM 2046 C C . HIS A 1 264 ? -18.331 -11.339 5.087 1.00 82.56 264 HIS A C 1
ATOM 2048 O O . HIS A 1 264 ? -19.353 -12.017 4.996 1.00 82.56 264 HIS A O 1
ATOM 2054 N N . GLY A 1 265 ? -18.351 -10.005 4.985 1.00 76.50 265 GLY A N 1
ATOM 2055 C CA . GLY A 1 265 ? -19.583 -9.213 5.020 1.00 76.50 265 GLY A CA 1
ATOM 2056 C C . GLY A 1 265 ? -20.077 -8.959 6.450 1.00 76.50 265 GLY A C 1
ATOM 2057 O O . GLY A 1 265 ? -19.472 -9.417 7.417 1.00 76.50 265 GLY A O 1
ATOM 2058 N N . ASN A 1 266 ? -21.153 -8.178 6.596 1.00 73.19 266 ASN A N 1
ATOM 2059 C CA . ASN A 1 266 ? -21.769 -7.816 7.888 1.00 73.19 266 ASN A CA 1
ATOM 2060 C C . ASN A 1 266 ? -20.797 -7.221 8.930 1.00 73.19 266 ASN A C 1
ATOM 2062 O O . ASN A 1 266 ? -20.981 -7.402 10.131 1.00 73.19 266 ASN A O 1
ATOM 2066 N N . GLY A 1 267 ? -19.735 -6.546 8.479 1.00 79.62 267 GLY A N 1
ATOM 2067 C CA . GLY A 1 267 ? -18.697 -5.999 9.361 1.00 79.62 267 GLY A CA 1
ATOM 2068 C C . GLY A 1 267 ? -17.798 -7.053 10.021 1.00 79.62 267 GLY A C 1
ATOM 2069 O O . GLY A 1 267 ? -17.017 -6.715 10.905 1.00 79.62 267 GLY A O 1
ATOM 2070 N N . VAL A 1 268 ? -17.880 -8.323 9.608 1.00 81.25 268 VAL A N 1
ATOM 2071 C CA . VAL A 1 268 ? -17.081 -9.417 10.170 1.00 81.25 268 VAL A CA 1
ATOM 2072 C C . VAL A 1 268 ? -15.817 -9.620 9.345 1.00 81.25 268 VAL A C 1
ATOM 2074 O O . VAL A 1 268 ? -15.869 -9.862 8.135 1.00 81.25 268 VAL A O 1
ATOM 2077 N N . GLN A 1 269 ? -14.674 -9.581 10.023 1.00 88.94 269 GLN A N 1
ATOM 2078 C CA . GLN A 1 269 ? -13.370 -9.888 9.452 1.00 88.94 269 GLN A CA 1
ATOM 2079 C C . GLN A 1 269 ? -12.655 -10.948 10.283 1.00 88.94 269 GLN A C 1
ATOM 2081 O O . GLN A 1 269 ? -12.817 -11.019 11.502 1.00 88.94 269 GLN A O 1
ATOM 2086 N N . THR A 1 270 ? -11.841 -11.763 9.620 1.00 91.81 270 THR A N 1
ATOM 2087 C CA . THR A 1 270 ? -10.911 -12.678 10.285 1.00 91.81 270 THR A CA 1
ATOM 2088 C C . THR A 1 270 ? -9.487 -12.377 9.856 1.00 91.81 270 THR A C 1
ATOM 2090 O O . THR A 1 270 ? -9.230 -12.013 8.709 1.00 91.81 270 THR A O 1
ATOM 2093 N N . VAL A 1 271 ? -8.559 -12.502 10.805 1.00 94.00 271 VAL A N 1
ATOM 2094 C CA . VAL A 1 271 ? -7.139 -12.203 10.611 1.00 94.00 271 VAL A CA 1
ATOM 2095 C C . VAL A 1 271 ? -6.319 -13.423 11.012 1.00 94.00 271 VAL A C 1
ATOM 2097 O O . VAL A 1 271 ? -6.526 -13.992 12.084 1.00 94.00 271 VAL A O 1
ATOM 2100 N N . TYR A 1 272 ? -5.376 -13.809 10.157 1.00 94.25 272 TYR A N 1
ATOM 2101 C CA . TYR A 1 272 ? -4.491 -14.958 10.340 1.00 94.25 272 TYR A CA 1
ATOM 2102 C C . TYR A 1 272 ? -3.045 -14.483 10.378 1.00 94.25 272 TYR A C 1
ATOM 2104 O O . TYR A 1 272 ? -2.448 -14.266 9.329 1.00 94.25 272 TYR A O 1
ATOM 2112 N N . GLY A 1 273 ? -2.499 -14.294 11.579 1.00 92.50 273 GLY A N 1
ATOM 2113 C CA . GLY A 1 273 ? -1.119 -13.853 11.795 1.00 92.50 273 GLY A CA 1
ATOM 2114 C C . GLY A 1 273 ? -0.116 -14.998 11.944 1.00 92.50 273 GLY A C 1
ATOM 2115 O O . GLY A 1 273 ? -0.479 -16.168 12.042 1.00 92.50 273 GLY A O 1
ATOM 2116 N N . HIS A 1 274 ? 1.162 -14.633 11.992 1.00 91.75 274 HIS A N 1
ATOM 2117 C CA . HIS A 1 274 ? 2.322 -15.497 12.222 1.00 91.75 274 HIS A CA 1
ATOM 2118 C C . HIS A 1 274 ? 2.464 -16.642 11.212 1.00 91.75 274 HIS A C 1
ATOM 2120 O O . HIS A 1 274 ? 3.015 -17.706 11.513 1.00 91.75 274 HIS A O 1
ATOM 2126 N N . CYS A 1 275 ? 1.988 -16.425 9.986 1.00 90.31 275 CYS A N 1
ATOM 2127 C CA . CYS A 1 275 ? 2.057 -17.420 8.931 1.00 90.31 275 CYS A CA 1
ATOM 2128 C C . CYS A 1 275 ? 3.496 -17.584 8.424 1.00 90.31 275 CYS A C 1
ATOM 2130 O O . CYS A 1 275 ? 4.291 -16.647 8.350 1.00 90.31 275 CYS A O 1
ATOM 2132 N N . THR A 1 276 ? 3.839 -18.801 8.016 1.00 89.44 276 THR A N 1
ATOM 2133 C CA . THR A 1 276 ? 5.150 -19.079 7.402 1.00 89.44 276 THR A CA 1
ATOM 2134 C C . THR A 1 276 ? 5.166 -18.782 5.907 1.00 89.44 276 THR A C 1
ATOM 2136 O O . THR A 1 276 ? 6.201 -18.402 5.373 1.00 89.44 276 THR A O 1
ATOM 2139 N N . SER A 1 277 ? 4.020 -18.947 5.251 1.00 86.88 277 SER A N 1
ATOM 2140 C CA . SER A 1 277 ? 3.776 -18.659 3.839 1.00 86.88 277 SER A CA 1
ATOM 2141 C C . SER A 1 277 ? 2.296 -18.333 3.649 1.00 86.88 277 SER A C 1
ATOM 2143 O O . SER A 1 277 ? 1.462 -18.784 4.439 1.00 86.88 277 SER A O 1
ATOM 2145 N N . LEU A 1 278 ? 1.981 -17.540 2.626 1.00 90.25 278 LEU A N 1
ATOM 2146 C CA . LEU A 1 278 ? 0.618 -17.155 2.268 1.00 90.25 278 LEU A CA 1
ATOM 2147 C C . LEU A 1 278 ? 0.268 -17.797 0.924 1.00 90.25 278 LEU A C 1
ATOM 2149 O O . LEU A 1 278 ? 1.004 -17.635 -0.047 1.00 90.25 278 LEU A O 1
ATOM 2153 N N . LEU A 1 279 ? -0.841 -18.539 0.876 1.00 87.75 279 LEU A N 1
ATOM 2154 C CA . LEU A 1 279 ? -1.260 -19.307 -0.308 1.00 87.75 279 LEU A CA 1
ATOM 2155 C C . LEU A 1 279 ? -2.288 -18.572 -1.182 1.00 87.75 279 LEU A C 1
ATOM 2157 O O . LEU A 1 279 ? -2.752 -19.125 -2.174 1.00 87.75 279 LEU A O 1
ATOM 2161 N N . VAL A 1 280 ? -2.676 -17.360 -0.789 1.00 85.19 280 VAL A N 1
ATOM 2162 C CA . VAL A 1 280 ? -3.697 -16.547 -1.460 1.00 85.19 280 VAL A CA 1
ATOM 2163 C C . VAL A 1 280 ? -3.248 -15.089 -1.531 1.00 85.19 280 VAL A C 1
ATOM 2165 O O . VAL A 1 280 ? -2.483 -14.626 -0.681 1.00 85.19 280 VAL A O 1
ATOM 2168 N N . ASN A 1 281 ? -3.740 -14.366 -2.534 1.00 84.31 281 ASN A N 1
ATOM 2169 C CA . ASN A 1 281 ? -3.536 -12.933 -2.739 1.00 84.31 281 ASN A CA 1
ATOM 2170 C C . ASN A 1 281 ? -4.878 -12.186 -2.787 1.00 84.31 281 ASN A C 1
ATOM 2172 O O . ASN A 1 281 ? -5.942 -12.808 -2.764 1.00 84.31 281 ASN A O 1
ATOM 2176 N N . VAL A 1 282 ? -4.794 -10.855 -2.813 1.00 81.38 282 VAL A N 1
ATOM 2177 C CA . VAL A 1 282 ? -5.932 -9.947 -3.038 1.00 81.38 282 VAL A CA 1
ATOM 2178 C C . VAL A 1 282 ? -6.339 -9.958 -4.509 1.00 81.38 282 VAL A C 1
ATOM 2180 O O . VAL A 1 282 ? -5.419 -10.085 -5.352 1.00 81.38 282 VAL A O 1
#

Foldseek 3Di:
DVVVVVVVVVVVVVVVVVVVVVVLVVFWDKWKFKDWPNHTQWIGRDPPVLVVLLVCQQCDDDDLFWHGWAQPTDIDIDIDIDTPPDDTDSVSSSCVRSVNTQIKGKWKFKDAQRHGDFIARDPVLLVVLLVLLVVLVAPRSVRIDIDIDIDSDPDPHDGSVVSNVVRGDDDPPPPPPDDDDDDDDDDDPDDPPPDDPPPLVDQFAAFADADFPADAADDPNDGDNHTDGDDDAPGGGHGRGDFDWPDFDAADDPPQHGKTKTDPPSPDIDIHGPHPDDPDDD

Sequence (282 aa):
MHIRRSIKLAVLILLSVVIIGMMIVYFFKPTYSVSLNGEFIGYTQNKSELQAKINDAIQKGDGANLAFIQIDSMPEYKLCLLKKDVQTNDDEIYNKIVGQGTTYYRYYAILEDGEEKYYVSKFEDAEDIVKQLKDKESTNSDKITILEKYNTSEATFTDVETCVASLYKEKPKVVVKRVASTGRSAIPPSSVNTGAKVNLGISLIRPLSGTLTSRFGSRWGKTHKGVDIGASKGTKIVAAAAGRVTVSQYGYSGGYGNYIMLSHGNGVQTVYGHCTSLLVNV

Radius of gyration: 32.8 Å; chains: 1; bounding box: 69×47×124 Å

InterPro domains:
  IPR011055 Duplicated hybrid motif [G3DSA:2.70.70.10] (184-282)
  IPR011055 Duplicated hybrid motif [SSF51261] (140-282)
  IPR016047 M23ase, beta-sheet core domain [PF01551] (223-281)
  IPR050570 Bacterial cell wall metabolism enzyme [PTHR21666] (12-281)

Secondary structure (DSSP, 8-state):
-HHHHHHHHHHHHHHHHHHHHHHHHHHEEEEEEEEETTEEEEEES-HHHHHHHHHHHHH---STTEEEEE-SSPPEEEEEEEETTSPP-HHHHHHHHHHTSEEEEEEEEEEETTEEEEEESSHHHHHHHHHHHHHTT-TTGGGEEEEEEEESS------HHHHHHHH--PPP-------------PPPP-----------SSPPPPSS--EEEE-SEEETTEEE-S-EEE--TT-----SSS-EEEEEE-S-STT--EEEEEE-STT-EEEEEEES------

Organism: NCBI:txid408170

pLDDT: mean 75.01, std 15.05, range [31.91, 94.25]